Protein AF-A0A4Q2XEC8-F1 (afdb_monomer_lite)

pLDDT: mean 80.13, std 21.28, range [28.56, 98.25]

Sequence (194 aa):
MKAPRHLITFVALLLAGQPCRAEDGETEIVESPGKTISIRQEYEGNFKETLLFADKELKPVVLAKGECPWPSVYNFAPDEKAVLRIQKTGSGENVTMLYLIGKNGSVEEVAGFDDGLWKLADAASPLKRKDLYHTGVSLASWSADSSTLHILLCGSDSKVSGAGIEYRIIYDLKAKTFRHEPAPVNPAKSSSNQ

Structure (mmCIF, N/CA/C/O backbone):
data_AF-A0A4Q2XEC8-F1
#
_entry.id   AF-A0A4Q2XEC8-F1
#
loop_
_atom_site.group_PDB
_atom_site.id
_atom_site.type_symbol
_atom_site.label_atom_id
_atom_site.label_alt_id
_atom_site.label_comp_id
_atom_site.label_asym_id
_atom_site.label_entity_id
_atom_site.label_seq_id
_atom_site.pdbx_PDB_ins_code
_atom_site.Cartn_x
_atom_site.Cartn_y
_atom_site.Cartn_z
_atom_site.occupancy
_atom_site.B_iso_or_equiv
_atom_site.auth_seq_id
_atom_site.auth_comp_id
_atom_site.auth_asym_id
_atom_site.auth_atom_id
_atom_site.pdbx_PDB_model_num
ATOM 1 N N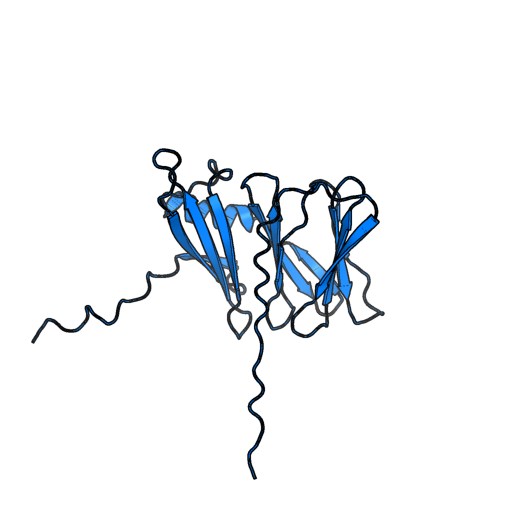 . MET A 1 1 ? -41.441 17.611 -14.914 1.00 38.34 1 MET A N 1
ATOM 2 C CA . MET A 1 1 ? -40.754 17.014 -13.749 1.00 38.34 1 MET A CA 1
ATOM 3 C C . MET A 1 1 ? -39.392 16.517 -14.211 1.00 38.34 1 MET A C 1
ATOM 5 O O . MET A 1 1 ? -39.338 15.598 -15.014 1.00 38.34 1 MET A O 1
ATOM 9 N N . LYS A 1 2 ? -38.312 17.206 -13.826 1.00 32.81 2 LYS A N 1
ATOM 10 C CA . LYS A 1 2 ? -36.919 16.877 -14.178 1.00 32.81 2 LYS A CA 1
ATOM 11 C C . LYS A 1 2 ? -36.204 16.470 -12.889 1.00 32.81 2 LYS A C 1
ATOM 13 O O . LYS A 1 2 ? -36.192 17.255 -11.948 1.00 32.81 2 LYS A O 1
ATOM 18 N N . ALA A 1 3 ? -35.652 15.261 -12.852 1.00 33.91 3 ALA A N 1
ATOM 19 C CA . ALA A 1 3 ? -34.790 14.800 -11.768 1.00 33.91 3 ALA A CA 1
ATOM 20 C C . ALA A 1 3 ? -33.410 15.485 -11.859 1.00 33.91 3 ALA A C 1
ATOM 22 O O . ALA A 1 3 ? -32.926 15.701 -12.978 1.00 33.91 3 ALA A O 1
ATOM 23 N N . PRO A 1 4 ? -32.762 15.836 -10.735 1.00 36.25 4 PRO A N 1
ATOM 24 C CA . PRO A 1 4 ? -31.433 16.420 -10.766 1.00 36.25 4 PRO A CA 1
ATOM 25 C C . PRO A 1 4 ? -30.389 15.322 -11.006 1.00 36.25 4 PRO A C 1
ATOM 27 O O . PRO A 1 4 ? -30.376 14.283 -10.351 1.00 36.25 4 PRO A O 1
ATOM 30 N N . ARG A 1 5 ? -29.501 15.564 -11.972 1.00 36.06 5 ARG A N 1
ATOM 31 C CA . ARG A 1 5 ? -28.273 14.789 -12.157 1.00 36.06 5 ARG A CA 1
ATOM 32 C C . ARG A 1 5 ? -27.297 15.215 -11.064 1.00 36.06 5 ARG A C 1
ATOM 34 O O . ARG A 1 5 ? -26.845 16.357 -11.072 1.00 36.06 5 ARG A O 1
ATOM 41 N N . HIS A 1 6 ? -26.991 14.319 -10.132 1.00 32.75 6 HIS A N 1
ATOM 42 C CA . HIS A 1 6 ? -25.888 14.516 -9.200 1.00 32.75 6 HIS A CA 1
ATOM 43 C C . HIS A 1 6 ? -24.574 14.457 -9.982 1.00 32.75 6 HIS A C 1
ATOM 45 O O . HIS A 1 6 ? -24.163 13.408 -10.472 1.00 32.75 6 HIS A O 1
ATOM 51 N N . LEU A 1 7 ? -23.957 15.624 -10.140 1.00 29.12 7 LEU A N 1
ATOM 52 C CA . LEU A 1 7 ? -22.588 15.780 -10.597 1.00 29.12 7 LEU A CA 1
ATOM 53 C C . LEU A 1 7 ? -21.686 15.324 -9.442 1.00 29.12 7 LEU A C 1
ATOM 55 O O . LEU A 1 7 ? -21.571 16.017 -8.434 1.00 29.12 7 LEU A O 1
ATOM 59 N N . ILE A 1 8 ? -21.111 14.127 -9.550 1.00 35.59 8 ILE A N 1
ATOM 60 C CA . ILE A 1 8 ? -20.052 13.676 -8.644 1.00 35.59 8 ILE A CA 1
ATOM 61 C C . ILE A 1 8 ? -18.788 14.422 -9.067 1.00 35.59 8 ILE A C 1
ATOM 63 O O . ILE A 1 8 ? -18.143 14.076 -10.056 1.00 35.59 8 ILE A O 1
ATOM 67 N N . THR A 1 9 ? -18.477 15.497 -8.351 1.00 28.86 9 THR A N 1
ATOM 68 C CA . THR A 1 9 ? -17.218 16.225 -8.494 1.00 28.86 9 THR A CA 1
ATOM 69 C C . THR A 1 9 ? -16.095 15.356 -7.933 1.00 28.86 9 THR A C 1
ATOM 71 O O . THR A 1 9 ? -15.948 15.232 -6.720 1.00 28.86 9 THR A O 1
ATOM 74 N N . PHE A 1 10 ? -15.298 14.748 -8.812 1.00 29.30 10 PHE A N 1
ATOM 75 C CA . PHE A 1 10 ? -13.984 14.225 -8.449 1.00 29.30 10 PHE A CA 1
ATOM 76 C C . PHE A 1 10 ? -13.072 15.414 -8.139 1.00 29.30 10 PHE A C 1
ATOM 78 O O . PHE A 1 10 ? -12.661 16.144 -9.040 1.00 29.30 10 PHE A O 1
ATOM 85 N N . VAL A 1 11 ? -12.764 15.626 -6.862 1.00 28.56 11 VAL A N 1
ATOM 86 C CA . VAL A 1 11 ? -11.687 16.533 -6.462 1.00 28.56 11 VAL A CA 1
ATOM 87 C C . VAL A 1 11 ? -10.383 15.747 -6.563 1.00 28.56 11 VAL A C 1
ATOM 89 O O . VAL A 1 11 ? -9.964 15.089 -5.619 1.00 28.56 11 VAL A O 1
ATOM 92 N N . ALA A 1 12 ? -9.752 15.785 -7.735 1.00 32.62 12 ALA A N 1
ATOM 93 C CA . ALA A 1 12 ? -8.333 15.478 -7.853 1.00 32.62 12 ALA A CA 1
ATOM 94 C C . ALA A 1 12 ? -7.568 16.761 -7.510 1.00 32.62 12 ALA A C 1
ATOM 96 O O . ALA A 1 12 ? -7.341 17.611 -8.372 1.00 32.62 12 ALA A O 1
ATOM 97 N N . LEU A 1 13 ? -7.225 16.941 -6.234 1.00 30.11 13 LEU A N 1
ATOM 98 C CA . LEU A 1 13 ? -6.335 18.020 -5.825 1.00 30.11 13 LEU A CA 1
ATOM 99 C C . LEU A 1 13 ? -4.894 17.592 -6.151 1.00 30.11 13 LEU A C 1
ATOM 101 O O . LEU A 1 13 ? -4.199 17.001 -5.331 1.00 30.11 13 LEU A O 1
ATOM 105 N N . LEU A 1 14 ? -4.453 17.861 -7.384 1.00 34.47 14 LEU A N 1
ATOM 106 C CA . LEU A 1 14 ? -3.027 17.929 -7.701 1.00 34.47 14 LEU A CA 1
ATOM 107 C C . LEU A 1 14 ? -2.458 19.164 -6.991 1.00 34.47 14 LEU A C 1
ATOM 109 O O . LEU A 1 14 ? -2.473 20.267 -7.536 1.00 34.47 14 LEU A O 1
ATOM 113 N N . LEU A 1 15 ? -1.957 18.994 -5.770 1.00 37.75 15 LEU A N 1
ATOM 114 C CA . LEU A 1 15 ? -1.072 19.986 -5.173 1.00 37.75 15 LEU A CA 1
ATOM 115 C C . LEU A 1 15 ? 0.347 19.738 -5.685 1.00 37.75 15 LEU A C 1
ATOM 117 O O . LEU A 1 15 ? 1.111 18.950 -5.133 1.00 37.75 15 LEU A O 1
ATOM 121 N N . ALA A 1 16 ? 0.701 20.455 -6.750 1.00 42.44 16 ALA A N 1
ATOM 122 C CA . ALA A 1 16 ? 2.079 20.860 -6.987 1.00 42.44 16 ALA A CA 1
ATOM 123 C C . ALA A 1 16 ? 2.458 21.883 -5.898 1.00 42.44 16 ALA A C 1
ATOM 125 O O . ALA A 1 16 ? 2.372 23.090 -6.104 1.00 42.44 16 ALA A O 1
ATOM 126 N N . GLY A 1 17 ? 2.786 21.391 -4.703 1.00 33.72 17 GLY A N 1
ATOM 127 C CA . GLY A 1 17 ? 3.289 22.190 -3.591 1.00 33.72 17 GLY A CA 1
ATOM 128 C C . GLY A 1 17 ? 4.785 21.956 -3.432 1.00 33.72 17 GLY A C 1
ATOM 129 O O . GLY A 1 17 ? 5.225 20.813 -3.338 1.00 33.72 17 GLY A O 1
ATOM 130 N N . GLN A 1 18 ? 5.572 23.030 -3.420 1.00 40.84 18 GLN A N 1
ATOM 131 C CA . GLN A 1 18 ? 6.960 23.010 -2.947 1.00 40.84 18 GLN A CA 1
ATOM 132 C C . GLN A 1 18 ? 7.039 22.319 -1.571 1.00 40.84 18 GLN A C 1
ATOM 134 O O . GLN A 1 18 ? 6.043 22.342 -0.846 1.00 40.84 18 GLN A O 1
ATOM 139 N N . PRO A 1 19 ? 8.183 21.726 -1.178 1.00 39.06 19 PRO A N 1
ATOM 140 C CA . PRO A 1 19 ? 8.309 21.100 0.130 1.00 39.06 19 PRO A CA 1
ATOM 141 C C . PRO A 1 19 ? 8.279 22.177 1.223 1.00 39.06 19 PRO A C 1
ATOM 143 O O . PRO A 1 19 ? 9.316 22.674 1.657 1.00 39.06 19 PRO A O 1
ATOM 146 N N . CYS A 1 20 ? 7.082 22.564 1.661 1.00 42.88 20 CYS A N 1
ATOM 147 C CA . CYS A 1 20 ? 6.912 23.141 2.981 1.00 42.88 20 CYS A CA 1
ATOM 148 C C . CYS A 1 20 ? 7.268 22.034 3.966 1.00 42.88 20 CYS A C 1
ATOM 150 O O . CYS A 1 20 ? 6.690 20.949 3.942 1.00 42.88 20 CYS A O 1
ATOM 152 N N . ARG A 1 21 ? 8.295 22.286 4.773 1.00 56.59 21 ARG A N 1
ATOM 153 C CA . ARG A 1 21 ? 8.654 21.422 5.889 1.00 56.59 21 ARG A CA 1
ATOM 154 C C . ARG A 1 21 ? 7.441 21.365 6.818 1.00 56.59 21 ARG A C 1
ATOM 156 O O . ARG A 1 21 ? 6.985 22.427 7.234 1.00 56.59 21 ARG A O 1
ATOM 163 N N . ALA A 1 22 ? 6.931 20.165 7.085 1.00 66.44 22 ALA A N 1
ATOM 164 C CA . ALA A 1 22 ? 5.840 19.975 8.034 1.00 66.44 22 ALA A CA 1
ATOM 165 C C . ALA A 1 22 ? 6.231 20.544 9.408 1.00 66.44 22 ALA A C 1
ATOM 167 O O . ALA A 1 22 ? 7.410 20.514 9.791 1.00 66.44 22 ALA A O 1
ATOM 168 N N . GLU A 1 23 ? 5.253 21.099 10.119 1.00 73.56 23 GLU A N 1
ATOM 169 C CA . GLU A 1 23 ? 5.434 21.642 11.469 1.00 73.56 23 GLU A CA 1
ATOM 170 C C . GLU A 1 23 ? 4.968 20.629 12.517 1.00 73.56 23 GLU A C 1
ATOM 172 O O . GLU A 1 23 ? 4.023 19.873 12.290 1.00 73.56 23 GLU A O 1
ATOM 177 N N . ASP A 1 24 ? 5.638 20.588 13.672 1.00 75.94 24 ASP A N 1
ATOM 178 C CA . ASP A 1 24 ? 5.268 19.663 14.749 1.00 75.94 24 ASP A CA 1
ATOM 179 C C . ASP A 1 24 ? 3.809 19.884 15.178 1.00 75.94 24 ASP A C 1
ATOM 181 O O . ASP A 1 24 ? 3.379 21.010 15.439 1.00 75.94 24 ASP A O 1
ATOM 185 N N . GLY A 1 25 ? 3.049 18.789 15.251 1.00 76.69 25 GLY A N 1
ATOM 186 C CA . GLY A 1 25 ? 1.608 18.804 15.510 1.00 76.69 25 GLY A CA 1
ATOM 187 C C . GLY A 1 25 ? 0.733 18.865 14.253 1.00 76.69 25 GLY A C 1
ATOM 188 O O . GLY A 1 25 ? -0.490 18.744 14.369 1.00 76.69 25 GLY A O 1
ATOM 189 N N . GLU A 1 26 ? 1.316 18.995 13.055 1.00 82.19 26 GLU A N 1
ATOM 190 C CA . GLU A 1 26 ? 0.577 18.829 11.804 1.00 82.19 26 GLU A CA 1
ATOM 191 C C . GLU A 1 26 ? -0.040 17.428 11.745 1.00 82.19 26 GLU A C 1
ATOM 193 O O . GLU A 1 26 ? 0.627 16.412 11.963 1.00 82.19 26 GLU A O 1
ATOM 198 N N . THR A 1 27 ? -1.348 17.387 11.490 1.00 86.62 27 THR A N 1
ATOM 199 C CA . THR A 1 27 ? -2.122 16.150 11.441 1.00 86.62 27 THR A CA 1
ATOM 200 C C . THR A 1 27 ? -2.971 16.106 10.181 1.00 86.62 27 THR A C 1
ATOM 202 O O . THR A 1 27 ? -3.772 17.006 9.931 1.00 86.62 27 THR A O 1
ATOM 205 N N . GLU A 1 28 ? -2.857 15.015 9.432 1.00 90.69 28 GLU A N 1
ATOM 206 C CA . GLU A 1 28 ? -3.700 14.707 8.280 1.00 90.69 28 GLU A CA 1
ATOM 207 C C . GLU A 1 28 ? -4.488 13.418 8.539 1.00 90.69 28 GLU A C 1
ATOM 209 O O . GLU A 1 28 ? -3.959 12.454 9.099 1.00 90.69 28 GLU A O 1
ATOM 214 N N . ILE A 1 29 ? -5.758 13.391 8.126 1.00 93.69 29 ILE A N 1
ATOM 215 C CA . ILE A 1 29 ? -6.593 12.186 8.155 1.00 93.69 29 ILE A CA 1
ATOM 216 C C . ILE A 1 29 ? -6.921 11.769 6.724 1.00 93.69 29 ILE A C 1
ATOM 218 O O . ILE A 1 29 ? -7.539 12.526 5.976 1.00 93.69 29 ILE A O 1
ATOM 222 N N . VAL A 1 30 ? -6.560 10.536 6.373 1.00 95.19 30 VAL A N 1
ATOM 223 C CA . VAL A 1 30 ? -6.923 9.903 5.105 1.00 95.19 30 VAL A CA 1
ATOM 224 C C . VAL A 1 30 ? -8.036 8.890 5.361 1.00 95.19 30 VAL A C 1
ATOM 226 O O . VAL A 1 30 ? -7.824 7.855 5.994 1.00 95.19 30 VAL A O 1
ATOM 229 N N . GLU A 1 31 ? -9.235 9.199 4.880 1.00 96.56 31 GLU A N 1
ATOM 230 C CA . GLU A 1 31 ? -10.430 8.366 5.049 1.00 96.56 31 GLU A CA 1
ATOM 231 C C . GLU A 1 31 ? -10.515 7.265 3.984 1.00 96.56 31 GLU A C 1
ATOM 233 O O . GLU A 1 31 ? -10.201 7.481 2.810 1.00 96.56 31 GLU A O 1
ATOM 238 N N . SER A 1 32 ? -10.989 6.088 4.390 1.00 96.19 32 SER A N 1
ATOM 239 C CA . SER A 1 32 ? -11.313 4.996 3.468 1.00 96.19 32 SER A CA 1
ATOM 240 C C . SER A 1 32 ? -12.677 5.200 2.776 1.00 96.19 32 SER A C 1
ATOM 242 O O . SER A 1 32 ? -13.506 5.979 3.259 1.00 96.19 32 SER A O 1
ATOM 244 N N . PRO A 1 33 ? -12.947 4.542 1.628 1.00 93.38 33 PRO A N 1
ATOM 245 C CA . PRO A 1 33 ? -14.166 4.771 0.840 1.00 93.38 33 PRO A CA 1
ATOM 246 C C . PRO A 1 33 ? -15.487 4.506 1.585 1.00 93.38 33 PRO A C 1
ATOM 248 O O . PRO A 1 33 ? -16.442 5.275 1.465 1.00 93.38 33 PRO A O 1
ATOM 251 N N . GLY A 1 34 ? -15.545 3.413 2.336 1.00 94.88 34 GLY A N 1
ATOM 252 C CA . GLY A 1 34 ? -16.636 2.994 3.213 1.00 94.88 34 GLY A CA 1
ATOM 253 C C . GLY A 1 34 ? -16.547 3.566 4.631 1.00 94.88 34 GLY A C 1
ATOM 254 O O . GLY A 1 34 ? -17.510 3.428 5.387 1.00 94.88 34 GLY A O 1
ATOM 255 N N . LYS A 1 35 ? -15.456 4.269 4.970 1.00 95.06 35 LYS A N 1
ATOM 256 C CA . LYS A 1 35 ? -15.244 4.972 6.247 1.00 95.06 35 LYS A CA 1
ATOM 257 C C . LYS A 1 35 ? -15.257 4.043 7.462 1.00 95.06 35 LYS A C 1
ATOM 259 O O . LYS A 1 35 ? -15.605 4.473 8.563 1.00 95.06 35 LYS A O 1
ATOM 264 N N . THR A 1 36 ? -14.908 2.767 7.286 1.00 96.25 36 THR A N 1
ATOM 265 C CA . THR A 1 36 ? -14.744 1.853 8.432 1.00 96.25 36 THR A CA 1
ATOM 266 C C . THR A 1 36 ? -13.356 1.962 9.058 1.00 96.25 36 THR A C 1
ATOM 268 O O . THR A 1 36 ? -13.181 1.611 10.227 1.00 96.25 36 THR A O 1
ATOM 271 N N . ILE A 1 37 ? -12.393 2.504 8.309 1.00 97.00 37 ILE A N 1
ATOM 272 C CA . ILE A 1 37 ? -11.024 2.771 8.751 1.00 97.00 37 ILE A CA 1
ATOM 273 C C . ILE A 1 37 ? -10.541 4.150 8.284 1.00 97.00 37 ILE A C 1
ATOM 275 O O . ILE A 1 37 ? -11.014 4.690 7.285 1.00 97.00 37 ILE A O 1
ATOM 279 N N . SER A 1 38 ? -9.553 4.717 8.959 1.00 97.44 38 SER A N 1
ATOM 280 C CA . SER A 1 38 ? -8.842 5.905 8.479 1.00 97.44 38 SER A CA 1
ATOM 281 C C . SER A 1 38 ? -7.381 5.862 8.899 1.00 97.44 38 SER A C 1
ATOM 283 O O . SER A 1 38 ? -7.017 5.146 9.830 1.00 97.44 38 SER A O 1
ATOM 285 N N . ILE A 1 39 ? -6.516 6.590 8.195 1.00 96.69 39 ILE A N 1
ATOM 286 C CA . ILE A 1 39 ? -5.121 6.763 8.599 1.00 96.69 39 ILE A CA 1
ATOM 287 C C . ILE A 1 39 ? -4.935 8.172 9.127 1.00 96.69 39 ILE A C 1
ATOM 289 O O . ILE A 1 39 ? -5.165 9.140 8.408 1.00 96.69 39 ILE A O 1
ATOM 293 N N . ARG A 1 40 ? -4.462 8.277 10.366 1.00 95.19 40 ARG A N 1
ATOM 294 C CA . ARG A 1 40 ? -3.942 9.521 10.920 1.00 95.19 40 ARG A CA 1
ATOM 295 C C . ARG A 1 40 ? -2.440 9.594 10.705 1.00 95.19 40 ARG A C 1
ATOM 297 O O . ARG A 1 40 ? -1.722 8.718 11.187 1.00 95.19 40 ARG A O 1
ATOM 304 N N . GLN A 1 41 ? -1.990 10.645 10.033 1.00 93.12 41 GLN A N 1
ATOM 305 C CA . GLN A 1 41 ? -0.585 10.999 9.864 1.00 93.12 41 GLN A CA 1
ATOM 306 C C . GLN A 1 41 ? -0.287 12.188 10.774 1.00 93.12 41 GLN A C 1
ATOM 308 O O . GLN A 1 41 ? -0.903 13.234 10.615 1.00 93.12 41 GLN A O 1
ATOM 313 N N . GLU A 1 42 ? 0.604 12.013 11.743 1.00 91.38 42 GLU A N 1
ATOM 314 C CA . GLU A 1 42 ? 0.965 13.026 12.744 1.00 91.38 42 GLU A CA 1
ATOM 315 C C . GLU A 1 42 ? 2.466 13.301 12.637 1.00 91.38 42 GLU A C 1
ATOM 317 O O . GLU A 1 42 ? 3.259 12.355 12.659 1.00 91.38 42 GLU A O 1
ATOM 322 N N . TYR A 1 43 ? 2.855 14.565 12.470 1.00 88.31 43 TYR A N 1
ATOM 323 C CA . TYR A 1 43 ? 4.260 14.955 12.372 1.00 88.31 43 TYR A CA 1
ATOM 324 C C . TYR A 1 43 ? 4.820 15.361 13.744 1.00 88.31 43 TYR A C 1
ATOM 326 O O . TYR A 1 43 ? 4.355 16.316 14.366 1.00 88.31 43 TYR A O 1
ATOM 334 N N . GLU A 1 44 ? 5.837 14.624 14.200 1.00 85.25 44 GLU A N 1
ATOM 335 C CA . GLU A 1 44 ? 6.595 14.865 15.439 1.00 85.25 44 GLU A CA 1
ATOM 336 C C . GLU A 1 44 ? 8.098 14.712 15.136 1.00 85.25 44 GLU A C 1
ATOM 338 O O . GLU A 1 44 ? 8.737 13.719 15.493 1.00 85.25 44 GLU A O 1
ATOM 343 N N . GLY A 1 45 ? 8.659 15.624 14.339 1.00 83.06 45 GLY A N 1
ATOM 344 C CA . GLY A 1 45 ? 9.991 15.486 13.733 1.00 83.06 45 GLY A CA 1
ATOM 345 C C . GLY A 1 45 ? 10.088 14.447 12.601 1.00 83.06 45 GLY A C 1
ATOM 346 O O . GLY A 1 45 ? 10.915 14.603 11.707 1.00 83.06 45 GLY A O 1
ATOM 347 N N . ASN A 1 46 ? 9.223 13.431 12.604 1.00 86.19 46 ASN A N 1
ATOM 348 C CA . ASN A 1 46 ? 8.937 12.514 11.501 1.00 86.19 46 ASN A CA 1
ATOM 349 C C . ASN A 1 46 ? 7.443 12.162 11.507 1.00 86.19 46 ASN A C 1
ATOM 351 O O . ASN A 1 46 ? 6.776 12.296 12.534 1.00 86.19 46 ASN A O 1
ATOM 355 N N . PHE A 1 47 ? 6.922 11.662 10.385 1.00 87.38 47 PHE A N 1
ATOM 356 C CA . PHE A 1 47 ? 5.539 11.201 10.333 1.00 87.38 47 PHE A CA 1
ATOM 357 C C . PHE A 1 47 ? 5.364 9.870 11.067 1.00 87.38 47 PHE A C 1
ATOM 359 O O . PHE A 1 47 ? 6.079 8.886 10.850 1.00 87.38 47 PHE A O 1
ATOM 366 N N . LYS A 1 48 ? 4.363 9.846 11.938 1.00 91.19 48 LYS A N 1
ATOM 367 C CA . LYS A 1 48 ? 3.826 8.659 12.589 1.00 91.19 48 LYS A CA 1
ATOM 368 C C . LYS A 1 48 ? 2.452 8.381 12.010 1.00 91.19 48 LYS A C 1
ATOM 370 O O . LYS A 1 48 ? 1.551 9.215 12.091 1.00 91.19 48 LYS A O 1
ATOM 375 N N . GLU A 1 49 ? 2.275 7.184 11.466 1.00 91.81 49 GLU A N 1
ATOM 376 C CA . GLU A 1 49 ? 1.030 6.813 10.799 1.00 91.81 49 GLU A CA 1
ATOM 377 C C . GLU A 1 49 ? 0.286 5.762 11.606 1.00 91.81 49 GLU A C 1
ATOM 379 O O . GLU A 1 49 ? 0.803 4.687 11.924 1.00 91.81 49 GLU A O 1
ATOM 384 N N . THR A 1 50 ? -0.950 6.092 11.960 1.00 95.38 50 THR A N 1
ATOM 385 C CA . THR A 1 50 ? -1.811 5.251 12.784 1.00 95.38 50 THR A CA 1
ATOM 386 C C . THR A 1 50 ? -3.087 4.932 12.025 1.00 95.38 50 THR A C 1
ATOM 388 O O . THR A 1 50 ? -3.837 5.835 11.666 1.00 95.38 50 THR A O 1
ATOM 391 N N . LEU A 1 51 ? -3.354 3.646 11.825 1.00 97.19 51 LEU A N 1
ATOM 392 C CA . LEU A 1 51 ? -4.634 3.142 11.359 1.00 97.19 51 LEU A CA 1
ATOM 393 C C . LEU A 1 51 ? -5.645 3.174 12.506 1.00 97.19 51 LEU A C 1
ATOM 395 O O . LEU A 1 51 ? -5.405 2.636 13.589 1.00 97.19 51 LEU A O 1
ATOM 399 N N . LEU A 1 52 ? -6.771 3.826 12.255 1.00 97.56 52 LEU A N 1
ATOM 400 C CA . LEU A 1 52 ? -7.905 3.976 13.151 1.00 97.56 52 LEU A CA 1
ATOM 401 C C . LEU A 1 52 ? -9.071 3.143 12.621 1.00 97.56 52 LEU A C 1
ATOM 403 O O . LEU A 1 52 ? -9.287 3.073 11.412 1.00 97.56 52 LEU A O 1
ATOM 407 N N . PHE A 1 53 ? -9.838 2.551 13.531 1.00 97.69 53 PHE A N 1
ATOM 408 C CA . PHE A 1 53 ? -11.082 1.856 13.216 1.00 97.69 53 PHE A CA 1
ATOM 409 C C . PHE A 1 53 ? -12.269 2.719 13.645 1.00 97.69 53 PHE A C 1
ATOM 411 O O . PHE A 1 53 ? -12.235 3.356 14.700 1.00 97.69 53 PHE A O 1
ATOM 418 N N . ALA A 1 54 ? -13.335 2.725 12.845 1.00 96.38 54 ALA A N 1
ATOM 419 C CA . ALA A 1 54 ? -14.603 3.345 13.225 1.00 96.38 54 ALA A CA 1
ATOM 420 C C . ALA A 1 54 ? -15.272 2.593 14.390 1.00 96.38 54 ALA A C 1
ATOM 422 O O . ALA A 1 54 ? -15.952 3.200 15.222 1.00 96.38 54 ALA A O 1
ATOM 423 N N . ASP A 1 55 ? -15.057 1.276 14.458 1.00 95.62 55 ASP A N 1
ATOM 424 C CA . ASP A 1 55 ? -15.410 0.461 15.615 1.00 95.62 55 ASP A CA 1
ATOM 425 C C . ASP A 1 55 ? -14.475 0.785 16.788 1.00 95.62 55 ASP A C 1
ATOM 427 O O . ASP A 1 55 ? -13.273 0.524 16.741 1.00 95.62 55 ASP A O 1
ATOM 431 N N . LYS A 1 56 ? -15.049 1.349 17.853 1.00 92.94 56 LYS A N 1
ATOM 432 C CA . LYS A 1 56 ? -14.319 1.795 19.046 1.00 92.94 56 LYS A CA 1
ATOM 433 C C . LYS A 1 56 ? -13.821 0.645 19.920 1.00 92.94 56 LYS A C 1
ATOM 435 O O . LYS A 1 56 ? -12.975 0.884 20.779 1.00 92.94 56 LYS A O 1
ATOM 440 N N . GLU A 1 57 ? -14.325 -0.570 19.712 1.00 95.94 57 GLU A N 1
ATOM 441 C CA . GLU A 1 57 ? -13.831 -1.765 20.401 1.00 95.94 57 GLU A CA 1
ATOM 442 C C . GLU A 1 57 ? -12.476 -2.222 19.836 1.00 95.94 57 GLU A C 1
ATOM 444 O O . GLU A 1 57 ? -11.696 -2.893 20.518 1.00 95.94 57 GLU A O 1
ATOM 449 N N . LEU A 1 58 ? -12.159 -1.831 18.595 1.00 96.38 58 LEU A N 1
ATOM 450 C CA . LEU A 1 58 ? -10.883 -2.127 17.956 1.00 96.38 58 LEU A CA 1
ATOM 451 C C . LEU A 1 58 ? -9.831 -1.075 18.315 1.00 96.38 58 LEU A C 1
ATOM 453 O O . LEU A 1 58 ? -10.077 0.131 18.344 1.00 96.38 58 LEU A O 1
ATOM 457 N N . LYS A 1 59 ? -8.611 -1.543 18.584 1.00 95.81 59 LYS A N 1
ATOM 458 C CA . LYS A 1 59 ? -7.498 -0.669 18.965 1.00 95.81 59 LYS A CA 1
ATOM 459 C C . LYS A 1 59 ? -6.832 -0.063 17.728 1.00 95.81 59 LYS A C 1
ATOM 461 O O . LYS A 1 59 ? -6.597 -0.796 16.770 1.00 95.81 59 LYS A O 1
ATOM 466 N N . PRO A 1 60 ? -6.437 1.221 17.770 1.00 96.38 60 PRO A N 1
ATOM 467 C CA . PRO A 1 60 ? -5.572 1.810 16.755 1.00 96.38 60 PRO A CA 1
ATOM 468 C C . PRO A 1 60 ? -4.278 1.015 16.553 1.00 96.38 60 PRO A C 1
ATOM 470 O O . PRO A 1 60 ? -3.684 0.537 17.524 1.00 96.38 60 PRO A O 1
ATOM 473 N N . VAL A 1 61 ? -3.809 0.929 15.308 1.00 96.25 61 VAL A N 1
ATOM 474 C CA . VAL A 1 61 ? -2.569 0.227 14.947 1.00 96.25 61 VAL A CA 1
ATOM 475 C C . VAL A 1 61 ? -1.584 1.197 14.313 1.00 96.25 61 VAL A C 1
ATOM 477 O O . VAL A 1 61 ? -1.904 1.884 13.352 1.00 96.25 61 VAL A O 1
ATOM 480 N N . VAL A 1 62 ? -0.361 1.250 14.836 1.00 93.81 62 VAL A N 1
ATOM 481 C CA . VAL A 1 62 ? 0.716 2.060 14.252 1.00 93.81 62 VAL A CA 1
ATOM 482 C C . VAL A 1 62 ? 1.335 1.288 13.086 1.00 93.81 62 VAL A C 1
ATOM 484 O O . VAL A 1 62 ? 1.877 0.207 13.306 1.00 93.81 62 VAL A O 1
ATOM 487 N N . LEU A 1 63 ? 1.250 1.835 11.870 1.00 90.19 63 LEU A N 1
ATOM 488 C CA . LEU A 1 63 ? 1.773 1.206 10.647 1.00 90.19 63 LEU A CA 1
ATOM 489 C C . LEU A 1 63 ? 3.275 1.455 10.468 1.00 90.19 63 LEU A C 1
ATOM 491 O O . LEU A 1 63 ? 3.996 0.584 9.992 1.00 90.19 63 LEU A O 1
ATOM 495 N N . ALA A 1 64 ? 3.752 2.627 10.883 1.00 75.06 64 ALA A N 1
ATOM 496 C CA . ALA A 1 64 ? 5.171 2.921 11.033 1.00 75.06 64 ALA A CA 1
ATOM 497 C C . ALA A 1 64 ? 5.419 3.987 12.089 1.00 75.06 64 ALA A C 1
ATOM 499 O O . ALA A 1 64 ? 4.556 4.803 12.423 1.00 75.06 64 ALA A O 1
ATOM 500 N N . LYS A 1 65 ? 6.643 3.960 12.615 1.00 64.62 65 LYS A N 1
ATOM 501 C CA . LYS A 1 65 ? 7.132 4.920 13.594 1.00 64.62 65 LYS A CA 1
ATOM 502 C C . LYS A 1 65 ? 8.268 5.732 12.995 1.00 64.62 65 LYS A C 1
ATOM 504 O O . LYS A 1 65 ? 9.405 5.295 13.053 1.00 64.62 65 LYS A O 1
ATOM 509 N N . GLY A 1 66 ? 7.957 6.927 12.501 1.00 58.59 66 GLY A N 1
ATOM 510 C CA . GLY A 1 66 ? 8.848 8.076 12.638 1.00 58.59 66 GLY A CA 1
ATOM 511 C C . GLY A 1 66 ? 10.246 7.946 12.031 1.00 58.59 66 GLY A C 1
ATOM 512 O O . GLY A 1 66 ? 11.189 8.465 12.619 1.00 58.59 66 GLY A O 1
ATOM 513 N N . GLU A 1 67 ? 10.391 7.287 10.882 1.00 69.75 67 GLU A N 1
ATOM 514 C CA . GLU A 1 67 ? 11.671 7.220 10.154 1.00 69.75 67 GLU A CA 1
ATOM 515 C C . GLU A 1 67 ? 11.710 8.148 8.934 1.00 69.75 67 GLU A C 1
ATOM 517 O O . GLU A 1 67 ? 12.776 8.363 8.359 1.00 69.75 67 GLU A O 1
ATOM 522 N N . CYS A 1 68 ? 10.565 8.719 8.541 1.00 75.88 68 CYS A N 1
ATOM 523 C CA . CYS A 1 68 ? 10.468 9.543 7.347 1.00 75.88 68 CYS A CA 1
ATOM 524 C C . CYS A 1 68 ? 9.822 10.910 7.621 1.00 75.88 68 CYS A C 1
ATOM 526 O O . CYS A 1 68 ? 8.743 10.963 8.219 1.00 75.88 68 CYS A O 1
ATOM 528 N N . PRO A 1 69 ? 10.423 12.016 7.141 1.00 79.88 69 PRO A N 1
ATOM 529 C CA . PRO A 1 69 ? 9.872 13.355 7.325 1.00 79.88 69 PRO A CA 1
ATOM 530 C C . PRO A 1 69 ? 8.768 13.705 6.315 1.00 79.88 69 PRO A C 1
ATOM 532 O O . PRO A 1 69 ? 8.307 14.841 6.299 1.00 79.88 69 PRO A O 1
ATOM 535 N N . TRP A 1 70 ? 8.340 12.762 5.469 1.00 84.25 70 TRP A N 1
ATOM 536 C CA . TRP A 1 70 ? 7.301 12.972 4.457 1.00 84.25 70 TRP A CA 1
ATOM 537 C C . TRP A 1 70 ? 6.065 12.114 4.744 1.00 84.25 70 TRP A C 1
ATOM 539 O O . TRP A 1 70 ? 6.227 10.960 5.156 1.00 84.25 70 TRP A O 1
ATOM 549 N N . PRO A 1 71 ? 4.847 12.624 4.485 1.00 85.81 71 PRO A N 1
ATOM 550 C CA . PRO A 1 71 ? 3.638 11.829 4.637 1.00 85.81 71 PRO A CA 1
ATOM 551 C C . PRO A 1 71 ? 3.582 10.742 3.560 1.00 85.81 71 PRO A C 1
ATOM 553 O O . PRO A 1 71 ? 4.090 10.911 2.442 1.00 85.81 71 PRO A O 1
ATOM 556 N N . SER A 1 72 ? 2.930 9.628 3.879 1.00 89.25 72 SER A N 1
ATOM 557 C CA . SER A 1 72 ? 2.654 8.579 2.902 1.00 89.25 72 SER A CA 1
ATOM 558 C C . SER A 1 72 ? 1.382 8.861 2.119 1.00 89.25 72 SER A C 1
ATOM 560 O O . SER A 1 72 ? 0.465 9.553 2.562 1.00 89.25 72 SER A O 1
ATOM 562 N N . VAL A 1 73 ? 1.303 8.240 0.948 1.00 91.00 73 VAL A N 1
ATOM 563 C CA . VAL A 1 73 ? 0.062 8.127 0.184 1.00 91.00 73 VAL A CA 1
ATOM 564 C C . VAL A 1 73 ? -0.564 6.765 0.466 1.00 91.00 73 VAL A C 1
ATOM 566 O O . VAL A 1 73 ? 0.133 5.749 0.470 1.00 91.00 73 VAL A O 1
ATOM 569 N N . TYR A 1 74 ? -1.881 6.739 0.667 1.00 94.19 74 TYR A N 1
ATOM 570 C CA . TYR A 1 74 ? -2.639 5.520 0.943 1.00 94.19 74 TYR A CA 1
ATOM 571 C C . TYR A 1 74 ? -3.640 5.219 -0.171 1.00 94.19 74 TYR A C 1
ATOM 573 O O . TYR A 1 74 ? -4.294 6.115 -0.702 1.00 94.19 74 TYR A O 1
ATOM 581 N N . ASN A 1 75 ? -3.773 3.940 -0.517 1.00 96.44 75 ASN A N 1
ATOM 582 C CA . ASN A 1 75 ? -4.743 3.451 -1.490 1.00 96.44 75 ASN A CA 1
ATOM 583 C C . ASN A 1 75 ? -5.490 2.243 -0.911 1.00 96.44 75 ASN A C 1
ATOM 585 O O . ASN A 1 75 ? -4.945 1.139 -0.816 1.00 96.44 75 ASN A O 1
ATOM 589 N N . PHE A 1 76 ? -6.732 2.467 -0.488 1.00 97.75 76 PHE A N 1
ATOM 590 C CA . PHE A 1 76 ? -7.570 1.451 0.145 1.00 97.75 76 PHE A CA 1
ATOM 591 C C . PHE A 1 76 ? -8.267 0.570 -0.889 1.00 97.75 76 PHE A C 1
ATOM 593 O O . PHE A 1 76 ? -8.806 1.074 -1.877 1.00 97.75 76 PHE A O 1
ATOM 600 N N . ALA A 1 77 ? -8.311 -0.734 -0.620 1.00 97.81 77 ALA A N 1
ATOM 601 C CA . ALA A 1 77 ? -9.185 -1.641 -1.347 1.00 97.81 77 ALA A CA 1
ATOM 602 C C . ALA A 1 77 ? -10.662 -1.258 -1.108 1.00 97.81 77 ALA A C 1
ATOM 604 O O . ALA A 1 77 ? -10.996 -0.840 0.003 1.00 97.81 77 ALA A O 1
ATOM 605 N N . PRO A 1 78 ? -11.563 -1.412 -2.099 1.00 97.81 78 PRO A N 1
ATOM 606 C CA . PRO A 1 78 ? -12.980 -1.065 -1.959 1.00 97.81 78 PRO A CA 1
ATOM 607 C C . PRO A 1 78 ? -13.700 -1.739 -0.786 1.00 97.81 78 PRO A C 1
ATOM 609 O O . PRO A 1 78 ? -14.623 -1.166 -0.218 1.00 97.81 78 PRO A O 1
ATOM 612 N N . ASP A 1 79 ? -13.285 -2.953 -0.427 1.00 97.44 79 ASP A N 1
ATOM 613 C CA . ASP A 1 79 ? -13.807 -3.711 0.716 1.00 97.44 79 ASP A CA 1
ATOM 614 C C . ASP A 1 79 ? -13.059 -3.451 2.036 1.00 97.44 79 ASP A C 1
ATOM 616 O O . ASP A 1 79 ? -13.361 -4.102 3.036 1.00 97.44 79 ASP A O 1
ATOM 620 N N . GLU A 1 80 ? -12.078 -2.542 2.021 1.00 97.44 80 GLU A N 1
ATOM 621 C CA . GLU A 1 80 ? -11.303 -2.057 3.170 1.00 97.44 80 GLU A CA 1
ATOM 622 C C . GLU A 1 80 ? -10.524 -3.145 3.922 1.00 97.44 80 GLU A C 1
ATOM 624 O O . GLU A 1 80 ? -10.068 -2.938 5.045 1.00 97.44 80 GLU A O 1
ATOM 629 N N . LYS A 1 81 ? -10.311 -4.306 3.287 1.00 97.31 81 LYS A N 1
ATOM 630 C CA . LYS A 1 81 ? -9.511 -5.406 3.855 1.00 97.31 81 LYS A CA 1
ATOM 631 C C . LYS A 1 81 ? -8.035 -5.344 3.490 1.00 97.31 81 LYS A C 1
ATOM 633 O O . LYS A 1 81 ? -7.254 -6.171 3.959 1.00 97.31 81 LYS A O 1
ATOM 638 N N . ALA A 1 82 ? -7.647 -4.395 2.650 1.00 97.88 82 ALA A N 1
ATOM 639 C CA . ALA A 1 82 ? -6.263 -4.157 2.295 1.00 97.88 82 ALA A CA 1
ATOM 640 C C . ALA A 1 82 ? -6.012 -2.666 2.065 1.00 97.88 82 ALA A C 1
ATOM 642 O O . ALA A 1 82 ? -6.889 -1.933 1.600 1.00 97.88 82 ALA A O 1
ATOM 643 N N . VAL A 1 83 ? -4.796 -2.224 2.370 1.00 97.69 83 VAL A N 1
ATOM 644 C CA . VAL A 1 83 ? -4.342 -0.861 2.097 1.00 97.69 83 VAL A CA 1
ATOM 645 C C . VAL A 1 83 ? -2.905 -0.889 1.600 1.00 97.69 83 VAL A C 1
ATOM 647 O O . VAL A 1 83 ? -2.022 -1.470 2.230 1.00 97.69 83 VAL A O 1
ATOM 650 N N . LEU A 1 84 ? -2.678 -0.262 0.448 1.00 97.25 84 LEU A N 1
ATOM 651 C CA . LEU A 1 84 ? -1.337 0.032 -0.032 1.00 97.25 84 LEU A CA 1
ATOM 652 C C . LEU A 1 84 ? -0.889 1.360 0.572 1.00 97.25 84 LEU A C 1
ATOM 654 O O . LEU A 1 84 ? -1.575 2.372 0.426 1.00 97.25 84 LEU A O 1
ATOM 658 N N . ARG A 1 85 ? 0.279 1.354 1.199 1.00 94.69 85 ARG A N 1
ATOM 659 C CA . ARG A 1 85 ? 1.024 2.536 1.608 1.00 94.69 85 ARG A CA 1
ATOM 660 C C . ARG A 1 85 ? 2.173 2.764 0.636 1.00 94.69 85 ARG A C 1
ATOM 662 O O . ARG A 1 85 ? 2.901 1.833 0.297 1.00 94.69 85 ARG A O 1
ATOM 669 N N . ILE A 1 86 ? 2.345 4.010 0.223 1.00 91.75 86 ILE A N 1
ATOM 670 C CA . ILE A 1 86 ? 3.461 4.470 -0.597 1.00 91.75 86 ILE A CA 1
ATOM 671 C C . ILE A 1 86 ? 4.189 5.541 0.215 1.00 91.75 86 ILE A C 1
ATOM 673 O O . ILE A 1 86 ? 3.710 6.673 0.323 1.00 91.75 86 ILE A O 1
ATOM 677 N N . GLN A 1 87 ? 5.319 5.170 0.812 1.00 88.94 87 GLN A N 1
ATOM 678 C CA . GLN A 1 87 ? 6.161 6.082 1.578 1.00 88.94 87 GLN A CA 1
ATOM 679 C C . GLN A 1 87 ? 7.116 6.808 0.636 1.00 88.94 87 GLN A C 1
ATOM 681 O O . GLN A 1 87 ? 7.994 6.186 0.038 1.00 88.94 87 GLN A O 1
ATOM 686 N N . LYS A 1 88 ? 6.987 8.132 0.556 1.00 80.56 88 LYS A N 1
ATOM 687 C CA . LYS A 1 88 ? 7.982 8.993 -0.094 1.00 80.56 88 LYS A CA 1
ATOM 688 C C . LYS A 1 88 ? 9.175 9.161 0.833 1.00 80.56 88 LYS A C 1
ATOM 690 O O . LYS A 1 88 ? 8.961 9.529 1.978 1.00 80.56 88 LYS A O 1
ATOM 695 N N . THR A 1 89 ? 10.406 8.960 0.379 1.00 72.50 89 THR A N 1
ATOM 696 C CA . THR A 1 89 ? 11.605 9.200 1.219 1.00 72.50 89 THR A CA 1
ATOM 697 C C . THR A 1 89 ? 12.283 10.546 0.931 1.00 72.50 89 THR A C 1
ATOM 699 O O . THR A 1 89 ? 13.180 10.964 1.662 1.00 72.50 89 THR A O 1
ATOM 702 N N . GLY A 1 90 ? 11.836 11.268 -0.102 1.00 69.44 90 GLY A N 1
ATOM 703 C CA . GLY A 1 90 ? 12.414 12.538 -0.538 1.00 69.44 90 GLY A CA 1
ATOM 704 C C . GLY A 1 90 ? 12.138 12.817 -2.012 1.00 69.44 90 GLY A C 1
ATOM 705 O O . GLY A 1 90 ? 11.009 12.677 -2.478 1.00 69.44 90 GLY A O 1
ATOM 706 N N . SER A 1 91 ? 13.173 13.207 -2.757 1.00 59.31 91 SER A N 1
ATOM 707 C CA . SER A 1 91 ? 13.097 13.696 -4.144 1.00 59.31 91 SER A CA 1
ATOM 708 C C . SER A 1 91 ? 12.779 12.643 -5.224 1.00 59.31 91 SER A C 1
ATOM 710 O O . SER A 1 91 ? 13.135 12.859 -6.378 1.00 59.31 91 SER A O 1
ATOM 712 N N . GLY A 1 92 ? 12.123 11.527 -4.894 1.00 61.09 92 GLY A N 1
ATOM 713 C CA . GLY A 1 92 ? 11.645 10.583 -5.912 1.00 61.09 92 GLY A CA 1
ATOM 714 C C . GLY A 1 92 ? 11.449 9.142 -5.454 1.00 61.09 92 GLY A C 1
ATOM 715 O O . GLY A 1 92 ? 10.623 8.443 -6.039 1.00 61.09 92 GLY A O 1
ATOM 716 N N . GLU A 1 93 ? 12.140 8.701 -4.400 1.00 65.69 93 GLU A N 1
ATOM 717 C CA . GLU A 1 93 ? 12.047 7.300 -3.982 1.00 65.69 93 GLU A CA 1
ATOM 718 C C . GLU A 1 93 ? 10.720 7.037 -3.269 1.00 65.69 93 GLU A C 1
ATOM 720 O O . GLU A 1 93 ? 10.285 7.795 -2.395 1.00 65.69 93 GLU A O 1
ATOM 725 N N . ASN A 1 94 ? 10.084 5.939 -3.667 1.00 79.56 94 ASN A N 1
ATOM 726 C CA . ASN A 1 94 ? 8.835 5.469 -3.100 1.00 79.56 94 ASN A CA 1
ATOM 727 C C . ASN A 1 94 ? 9.020 4.020 -2.653 1.00 79.56 94 ASN A C 1
ATOM 729 O O . ASN A 1 94 ? 9.297 3.155 -3.485 1.00 79.56 94 ASN A O 1
ATOM 733 N N . VAL A 1 95 ? 8.845 3.766 -1.359 1.00 87.75 9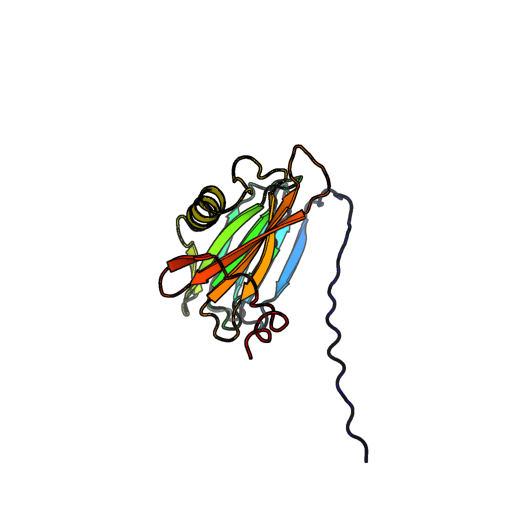5 VAL A N 1
ATOM 734 C CA . VAL A 1 95 ? 8.803 2.411 -0.797 1.00 87.75 95 VAL A CA 1
ATOM 735 C C . VAL A 1 95 ? 7.344 2.002 -0.655 1.00 87.75 95 VAL A C 1
ATOM 737 O O . VAL A 1 95 ? 6.519 2.785 -0.176 1.00 87.75 95 VAL A O 1
ATOM 740 N N . THR A 1 96 ? 7.012 0.794 -1.102 1.00 91.81 96 THR A N 1
ATOM 741 C CA . THR A 1 96 ? 5.637 0.291 -1.083 1.00 91.81 96 THR A CA 1
ATOM 742 C C . THR A 1 96 ? 5.425 -0.774 -0.020 1.00 91.81 96 THR A C 1
ATOM 744 O O . THR A 1 96 ? 6.132 -1.775 0.032 1.00 91.81 96 THR A O 1
ATOM 747 N N . MET A 1 97 ? 4.396 -0.603 0.803 1.00 94.69 97 MET A N 1
ATOM 748 C CA . MET A 1 97 ? 4.010 -1.586 1.813 1.00 94.69 97 MET A CA 1
ATOM 749 C C . MET A 1 97 ? 2.534 -1.908 1.651 1.00 94.69 97 MET A C 1
ATOM 751 O O . MET A 1 97 ? 1.696 -1.009 1.580 1.00 94.69 97 MET A O 1
ATOM 755 N N . LEU A 1 98 ? 2.204 -3.194 1.577 1.00 97.50 98 LEU A N 1
ATOM 756 C CA . LEU A 1 98 ? 0.823 -3.656 1.507 1.00 97.50 98 LEU A CA 1
ATOM 757 C C . LEU A 1 98 ? 0.428 -4.243 2.858 1.00 97.50 98 LEU A C 1
ATOM 759 O O . LEU A 1 98 ? 1.060 -5.188 3.320 1.00 97.50 98 LEU A O 1
ATOM 763 N N . TYR A 1 99 ? -0.642 -3.726 3.453 1.00 97.81 99 TYR A N 1
ATOM 764 C CA . TYR A 1 99 ? -1.195 -4.239 4.702 1.00 97.81 99 TYR A CA 1
ATOM 765 C C . TYR A 1 99 ? -2.535 -4.935 4.460 1.00 97.81 99 TYR A C 1
ATOM 767 O O . TYR A 1 99 ? -3.368 -4.442 3.698 1.00 97.81 99 TYR A O 1
ATOM 775 N N . LEU A 1 100 ? -2.747 -6.068 5.130 1.00 97.62 100 LEU A N 1
ATOM 776 C CA . LEU A 1 100 ? -4.005 -6.810 5.192 1.00 97.62 100 LEU A CA 1
ATOM 777 C C . LEU A 1 100 ? -4.690 -6.537 6.529 1.00 97.62 100 LEU A C 1
ATOM 779 O O . LEU A 1 100 ? -4.045 -6.582 7.574 1.00 97.62 100 LEU A O 1
ATOM 783 N N . ILE A 1 101 ? -5.995 -6.285 6.491 1.00 97.44 101 ILE A N 1
ATOM 784 C CA . ILE A 1 101 ? -6.795 -5.890 7.651 1.00 97.44 101 ILE A CA 1
ATOM 785 C C . ILE A 1 101 ? -7.800 -7.002 7.960 1.00 97.44 101 ILE A C 1
ATOM 787 O O . ILE A 1 101 ? -8.671 -7.346 7.156 1.00 97.44 101 ILE A O 1
ATOM 791 N N . GLY A 1 102 ? -7.659 -7.593 9.142 1.00 95.94 102 GLY A N 1
ATOM 792 C CA . GLY A 1 102 ? -8.547 -8.615 9.673 1.00 95.94 102 GLY A CA 1
ATOM 793 C C . GLY A 1 102 ? -9.801 -8.016 10.305 1.00 95.94 102 GLY A C 1
ATOM 794 O O . GLY A 1 102 ? -9.803 -6.904 10.825 1.00 95.94 102 GLY A O 1
ATOM 795 N N . LYS A 1 103 ? -10.886 -8.799 10.333 1.00 91.94 103 LYS A N 1
ATOM 796 C CA . LYS A 1 103 ? -12.168 -8.389 10.942 1.00 91.94 103 LYS A CA 1
ATOM 797 C C . LYS A 1 103 ? -12.077 -8.092 12.444 1.00 91.94 103 LYS A C 1
ATOM 799 O O . LYS A 1 103 ? -12.940 -7.418 12.983 1.00 91.94 103 LYS A O 1
ATOM 804 N N . ASN A 1 104 ? -11.071 -8.639 13.116 1.00 93.69 104 ASN A N 1
ATOM 805 C CA . ASN A 1 104 ? -10.785 -8.441 14.537 1.00 93.69 104 ASN A CA 1
ATOM 806 C C . ASN A 1 104 ? -9.823 -7.264 14.790 1.00 93.69 104 ASN A C 1
ATOM 808 O O . ASN A 1 104 ? -9.281 -7.154 15.887 1.00 93.69 104 ASN A O 1
ATOM 812 N N . GLY A 1 105 ? -9.547 -6.443 13.773 1.00 93.81 105 GLY A N 1
ATOM 813 C CA . GLY A 1 105 ? -8.597 -5.339 13.855 1.00 93.81 105 GLY A CA 1
ATOM 814 C C . GLY A 1 105 ? -7.126 -5.752 13.763 1.00 93.81 105 GLY A C 1
ATOM 815 O O . GLY A 1 105 ? -6.256 -4.914 13.991 1.00 93.81 105 GLY A O 1
ATOM 816 N N . SER A 1 106 ? -6.811 -7.013 13.431 1.00 95.94 106 SER A N 1
ATOM 817 C CA . SER A 1 106 ? -5.428 -7.392 13.123 1.00 95.94 106 SER A CA 1
ATOM 818 C C . SER A 1 106 ? -4.964 -6.693 11.848 1.00 95.94 106 SER A C 1
ATOM 820 O O . SER A 1 106 ? -5.712 -6.619 10.875 1.00 95.94 106 SER A O 1
ATOM 822 N N . VAL A 1 107 ? -3.721 -6.222 11.828 1.00 97.31 107 VAL A N 1
ATOM 823 C CA . VAL A 1 107 ? -3.105 -5.638 10.634 1.00 97.31 107 VAL A CA 1
ATOM 824 C C . VAL A 1 107 ? -1.785 -6.351 10.385 1.00 97.31 107 VAL A C 1
ATOM 826 O O . VAL A 1 107 ? -0.932 -6.395 11.268 1.00 97.31 107 VAL A O 1
ATOM 829 N N . GLU A 1 108 ? -1.636 -6.931 9.198 1.00 96.00 108 GLU A N 1
ATOM 830 C CA . GLU A 1 108 ? -0.460 -7.709 8.806 1.00 96.00 108 GLU A CA 1
ATOM 831 C C . GLU A 1 108 ? 0.166 -7.119 7.546 1.00 96.00 108 GLU A C 1
ATOM 833 O O . GLU A 1 108 ? -0.518 -6.924 6.544 1.00 96.00 108 GLU A O 1
ATOM 838 N N . GLU A 1 109 ? 1.470 -6.859 7.569 1.00 95.50 109 GLU A N 1
ATOM 839 C CA . GLU A 1 109 ? 2.205 -6.483 6.362 1.00 95.50 109 GLU A CA 1
ATOM 840 C C . GLU A 1 109 ? 2.456 -7.713 5.479 1.00 95.50 109 GLU A C 1
ATOM 842 O O . GLU A 1 109 ? 2.862 -8.781 5.947 1.00 95.50 109 GLU A O 1
ATOM 847 N N . VAL A 1 110 ? 2.252 -7.562 4.172 1.00 96.62 110 VAL A N 1
ATOM 848 C CA . VAL A 1 110 ? 2.656 -8.555 3.181 1.00 96.62 110 VAL A CA 1
ATOM 849 C C . VAL A 1 110 ? 4.170 -8.475 3.002 1.00 96.62 110 VAL A C 1
ATOM 851 O O . VAL A 1 110 ? 4.685 -7.671 2.226 1.00 96.62 110 VAL A O 1
ATOM 854 N N . ALA A 1 111 ? 4.883 -9.339 3.723 1.00 94.38 111 ALA A N 1
ATOM 855 C CA . ALA A 1 111 ? 6.339 -9.402 3.685 1.00 94.38 111 ALA A CA 1
ATOM 856 C C . ALA A 1 111 ? 6.883 -9.546 2.250 1.00 94.38 111 ALA A C 1
ATOM 858 O O . ALA A 1 111 ? 6.436 -10.401 1.480 1.00 94.38 111 ALA A O 1
ATOM 859 N N . GLY A 1 112 ? 7.877 -8.721 1.911 1.00 94.62 112 GLY A N 1
ATOM 860 C CA . GLY A 1 112 ? 8.547 -8.747 0.608 1.00 94.62 112 GLY A CA 1
ATOM 861 C C . GLY A 1 112 ? 7.727 -8.164 -0.547 1.00 94.62 112 GLY A C 1
ATOM 862 O O . GLY A 1 112 ? 8.083 -8.390 -1.703 1.00 94.62 112 GLY A O 1
ATOM 863 N N . PHE A 1 113 ? 6.641 -7.433 -0.267 1.00 96.19 113 PHE A N 1
ATOM 864 C CA . PHE A 1 113 ? 5.817 -6.808 -1.304 1.00 96.19 113 PHE A CA 1
ATOM 865 C C . PHE A 1 113 ? 6.637 -5.879 -2.217 1.00 96.19 113 PHE A C 1
ATOM 867 O O . PHE A 1 113 ? 6.645 -6.083 -3.431 1.00 96.19 113 PHE A O 1
ATOM 874 N N . ASP A 1 114 ? 7.379 -4.925 -1.640 1.00 94.12 114 ASP A N 1
ATOM 875 C CA . ASP A 1 114 ? 8.231 -3.991 -2.393 1.00 94.12 114 ASP A CA 1
ATOM 876 C C . ASP A 1 114 ? 9.303 -4.725 -3.211 1.00 94.12 114 ASP A C 1
ATOM 878 O O . ASP A 1 114 ? 9.496 -4.467 -4.398 1.00 94.12 114 ASP A O 1
ATOM 882 N N . ASP A 1 115 ? 9.964 -5.708 -2.595 1.00 95.19 115 ASP A N 1
ATOM 883 C CA . ASP A 1 115 ? 10.992 -6.513 -3.256 1.00 95.19 115 ASP A CA 1
ATOM 884 C C . ASP A 1 115 ? 10.424 -7.282 -4.453 1.00 95.19 115 ASP A C 1
ATOM 886 O O . ASP A 1 115 ? 11.054 -7.352 -5.508 1.00 95.19 115 ASP A O 1
ATOM 890 N N . GLY A 1 116 ? 9.228 -7.859 -4.308 1.00 96.12 116 GLY A N 1
ATOM 891 C CA . GLY A 1 116 ? 8.542 -8.577 -5.378 1.00 96.12 116 GLY A CA 1
ATOM 892 C C . GLY A 1 116 ? 8.142 -7.661 -6.534 1.00 96.12 116 GLY A C 1
ATOM 893 O O . GLY A 1 116 ? 8.358 -8.019 -7.697 1.00 96.12 116 GLY A O 1
ATOM 894 N N . LEU A 1 117 ? 7.622 -6.472 -6.214 1.00 95.38 117 LEU A N 1
ATOM 895 C CA . LEU A 1 117 ? 7.262 -5.437 -7.181 1.00 95.38 117 LEU A CA 1
ATOM 896 C C . LEU A 1 117 ? 8.479 -5.047 -8.028 1.00 95.38 117 LEU A C 1
ATOM 898 O O . LEU A 1 117 ? 8.449 -5.129 -9.261 1.00 95.38 117 LEU A O 1
ATOM 902 N N . TRP A 1 118 ? 9.574 -4.683 -7.361 1.00 93.38 118 TRP A N 1
ATOM 903 C CA . TRP A 1 118 ? 10.788 -4.227 -8.025 1.00 93.38 118 TRP A CA 1
ATOM 904 C C . TRP A 1 118 ? 11.541 -5.344 -8.736 1.00 93.38 118 TRP A C 1
ATOM 906 O O . TRP A 1 118 ? 12.059 -5.114 -9.823 1.00 93.38 118 TRP A O 1
ATOM 916 N N . LYS A 1 119 ? 11.543 -6.576 -8.215 1.00 95.12 119 LYS A N 1
ATOM 917 C CA . LYS A 1 119 ? 12.139 -7.726 -8.911 1.00 95.12 119 LYS A CA 1
ATOM 918 C C . LYS A 1 119 ? 11.481 -7.974 -10.269 1.00 95.12 119 LYS A C 1
ATOM 920 O O . LYS A 1 119 ? 12.176 -8.288 -11.236 1.00 95.12 119 LYS A O 1
ATOM 925 N N . LEU A 1 120 ? 10.154 -7.838 -10.358 1.00 94.88 120 LEU A N 1
ATOM 926 C CA . LEU A 1 120 ? 9.447 -7.955 -11.633 1.00 94.88 120 LEU A CA 1
ATOM 927 C C . LEU A 1 120 ? 9.795 -6.790 -12.572 1.00 94.88 120 LEU A C 1
ATOM 929 O O . LEU A 1 120 ? 10.077 -7.022 -13.748 1.00 94.88 120 LEU A O 1
ATOM 933 N N . ALA A 1 121 ? 9.786 -5.554 -12.064 1.00 91.69 121 ALA A N 1
ATOM 934 C CA . ALA A 1 121 ? 10.119 -4.364 -12.847 1.00 91.69 121 ALA A CA 1
ATOM 935 C C . ALA A 1 121 ? 11.560 -4.406 -13.386 1.00 91.69 121 ALA A C 1
ATOM 937 O O . ALA A 1 121 ? 11.775 -4.178 -14.578 1.00 91.69 121 ALA A O 1
ATOM 938 N N . ASP A 1 122 ? 12.525 -4.786 -12.548 1.00 91.94 122 ASP A N 1
ATOM 939 C CA . ASP A 1 122 ? 13.941 -4.908 -12.897 1.00 91.94 122 ASP A CA 1
ATOM 940 C C . ASP A 1 122 ? 14.174 -5.953 -13.994 1.00 91.94 122 ASP A C 1
ATOM 942 O O . ASP A 1 122 ? 15.044 -5.766 -14.849 1.00 91.94 122 ASP A O 1
ATOM 946 N N . ALA A 1 123 ? 13.405 -7.045 -13.992 1.00 91.88 123 ALA A N 1
ATOM 947 C CA . ALA A 1 123 ? 13.541 -8.123 -14.967 1.00 91.88 123 ALA A CA 1
ATOM 948 C C . ALA A 1 123 ? 12.904 -7.802 -16.329 1.00 91.88 123 ALA A C 1
ATOM 950 O O . ALA A 1 123 ? 13.370 -8.304 -17.351 1.00 91.88 123 ALA A O 1
ATOM 951 N N . ALA A 1 124 ? 11.838 -6.998 -16.352 1.00 88.88 124 ALA A N 1
ATOM 952 C CA . ALA A 1 124 ? 10.960 -6.878 -17.518 1.00 88.88 124 ALA A CA 1
ATOM 953 C C . ALA A 1 124 ? 10.794 -5.450 -18.062 1.00 88.88 124 ALA A C 1
ATOM 955 O O . ALA A 1 124 ? 10.202 -5.272 -19.125 1.00 88.88 124 ALA A O 1
ATOM 956 N N . SER A 1 125 ? 11.322 -4.436 -17.376 1.00 87.19 125 SER A N 1
ATOM 957 C CA . SER A 1 125 ? 11.221 -3.036 -17.791 1.00 87.19 125 SER A CA 1
ATOM 958 C C . SER A 1 125 ? 12.579 -2.321 -17.750 1.00 87.19 125 SER A C 1
ATOM 960 O O . SER A 1 125 ? 13.510 -2.791 -17.088 1.00 87.19 125 SER A O 1
ATOM 962 N N . PRO A 1 126 ? 12.728 -1.174 -18.434 1.00 85.81 126 PRO A N 1
ATOM 963 C CA . PRO A 1 126 ? 13.904 -0.319 -18.284 1.00 85.81 126 PRO A CA 1
ATOM 964 C C . PRO A 1 126 ? 13.998 0.370 -16.915 1.00 85.81 126 PRO A C 1
ATOM 966 O O . PRO A 1 126 ? 15.092 0.783 -16.543 1.00 85.81 126 PRO A O 1
ATOM 969 N N . LEU A 1 127 ? 12.890 0.480 -16.170 1.00 85.50 127 LEU A N 1
ATOM 970 C CA . LEU A 1 127 ? 12.885 1.032 -14.815 1.00 85.50 127 LEU A CA 1
ATOM 971 C C . LEU A 1 127 ? 13.669 0.103 -13.893 1.00 85.50 127 LEU A C 1
ATOM 973 O O . LEU A 1 127 ? 13.503 -1.119 -13.972 1.00 85.50 127 LEU A O 1
ATOM 977 N N . LYS A 1 128 ? 14.519 0.678 -13.037 1.00 86.00 128 LYS A N 1
ATOM 978 C CA . LYS A 1 128 ? 15.320 -0.088 -12.084 1.00 86.00 128 LYS A CA 1
ATOM 979 C C . LYS A 1 128 ? 15.146 0.420 -10.669 1.00 86.00 128 LYS A C 1
ATOM 981 O O . LYS A 1 128 ? 15.212 1.623 -10.441 1.00 86.00 128 LYS A O 1
ATOM 986 N N . ARG A 1 129 ? 15.077 -0.501 -9.707 1.00 86.81 129 ARG A N 1
ATOM 987 C CA . ARG A 1 129 ? 15.032 -0.169 -8.275 1.00 86.81 129 ARG A CA 1
ATOM 988 C C . ARG A 1 129 ? 16.213 0.689 -7.828 1.00 86.81 129 ARG A C 1
ATOM 990 O O . ARG A 1 129 ? 16.071 1.578 -7.003 1.00 86.81 129 ARG A O 1
ATOM 997 N N . LYS A 1 130 ? 17.405 0.455 -8.380 1.00 85.00 130 LYS A N 1
ATOM 998 C CA . LYS A 1 130 ? 18.590 1.274 -8.062 1.00 85.00 130 LYS A CA 1
ATOM 999 C C . LYS A 1 130 ? 18.448 2.747 -8.482 1.00 85.00 130 LYS A C 1
ATOM 1001 O O . LYS A 1 130 ? 19.203 3.579 -8.000 1.00 85.00 130 LYS A O 1
ATOM 1006 N N . ASP A 1 131 ? 17.502 3.047 -9.372 1.00 78.56 131 ASP A N 1
ATOM 1007 C CA . ASP A 1 131 ? 17.233 4.374 -9.919 1.00 78.56 131 ASP A CA 1
ATOM 1008 C C . ASP A 1 131 ? 15.942 4.957 -9.305 1.00 78.56 131 ASP A C 1
ATOM 1010 O O . ASP A 1 131 ? 15.234 5.732 -9.945 1.00 78.56 131 ASP A O 1
ATOM 1014 N N . LEU A 1 132 ? 15.607 4.581 -8.064 1.00 73.50 132 LEU A N 1
ATOM 1015 C CA . LEU A 1 132 ? 14.428 5.044 -7.316 1.00 73.50 132 LEU A CA 1
ATOM 1016 C C . LEU A 1 132 ? 14.325 6.577 -7.200 1.00 73.50 132 LEU A C 1
ATOM 1018 O O . LEU A 1 132 ? 13.236 7.115 -7.058 1.00 73.50 132 LEU A O 1
ATOM 1022 N N . TYR A 1 133 ? 15.428 7.313 -7.338 1.00 73.81 133 TYR A N 1
ATOM 1023 C CA . TYR A 1 133 ? 15.387 8.777 -7.437 1.00 73.81 133 TYR A CA 1
ATOM 1024 C C . TYR A 1 133 ? 14.639 9.272 -8.695 1.00 73.81 133 TYR A C 1
ATOM 1026 O O . TYR A 1 133 ? 14.052 10.349 -8.701 1.00 73.81 133 TYR A O 1
ATOM 1034 N N . HIS A 1 134 ? 14.649 8.483 -9.771 1.00 75.62 134 HIS A N 1
ATOM 1035 C CA . HIS A 1 134 ? 14.035 8.804 -11.061 1.00 75.62 134 HIS A CA 1
ATOM 1036 C C . HIS A 1 134 ? 12.847 7.904 -11.405 1.00 75.62 134 HIS A C 1
ATOM 1038 O O . HIS A 1 134 ? 12.286 8.043 -12.492 1.00 75.62 134 HIS A O 1
ATOM 1044 N N . THR A 1 135 ? 12.492 6.961 -10.530 1.00 79.50 135 THR A N 1
ATOM 1045 C CA . THR A 1 135 ? 11.475 5.943 -10.794 1.00 79.50 135 THR A CA 1
ATOM 1046 C C . THR A 1 135 ? 10.650 5.666 -9.540 1.00 79.50 135 THR A C 1
ATOM 1048 O O . THR A 1 135 ? 11.167 5.670 -8.429 1.00 79.50 135 THR A O 1
ATOM 1051 N N . GLY A 1 136 ? 9.356 5.403 -9.690 1.00 85.56 136 GLY A N 1
ATOM 1052 C CA . GLY A 1 136 ? 8.504 5.106 -8.543 1.00 85.56 136 GLY A CA 1
ATOM 1053 C C . GLY A 1 136 ? 7.067 4.794 -8.922 1.00 85.56 136 GLY A C 1
ATOM 1054 O O . GLY A 1 136 ? 6.694 4.817 -10.096 1.00 85.56 136 GLY A O 1
ATOM 1055 N N . VAL A 1 137 ? 6.247 4.507 -7.912 1.00 87.69 137 VAL A N 1
ATOM 1056 C CA . VAL A 1 137 ? 4.805 4.341 -8.103 1.00 87.69 137 VAL A CA 1
ATOM 1057 C C . VAL A 1 137 ? 4.176 5.703 -8.366 1.00 87.69 137 VAL A C 1
ATOM 1059 O O . VAL A 1 137 ? 4.160 6.566 -7.492 1.00 87.69 137 VAL A O 1
ATOM 1062 N N . SER A 1 138 ? 3.624 5.881 -9.563 1.00 86.31 138 SER A N 1
ATOM 1063 C CA . SER A 1 138 ? 2.873 7.088 -9.919 1.00 86.31 138 SER A CA 1
ATOM 1064 C C . SER A 1 138 ? 1.379 6.940 -9.666 1.00 86.31 138 SER A C 1
ATOM 1066 O O . SER A 1 138 ? 0.704 7.936 -9.413 1.00 86.31 138 SER A O 1
ATOM 1068 N N . LEU A 1 139 ? 0.846 5.722 -9.784 1.00 87.69 139 LEU A N 1
ATOM 1069 C CA . LEU A 1 139 ? -0.567 5.437 -9.564 1.00 87.69 139 LEU A CA 1
ATOM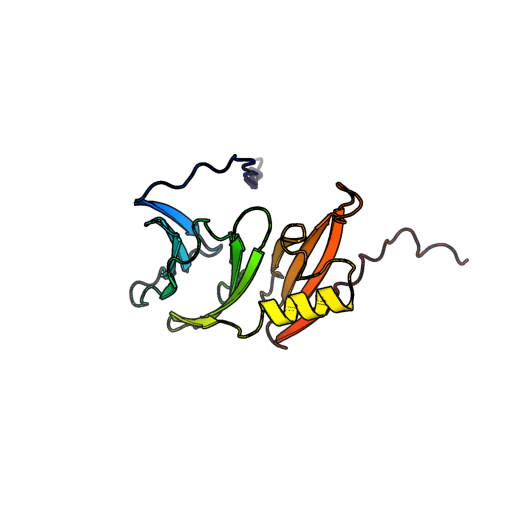 1070 C C . LEU A 1 139 ? -0.732 4.032 -8.992 1.00 87.69 139 LEU A C 1
ATOM 1072 O O . LEU A 1 139 ? -0.050 3.094 -9.404 1.00 87.69 139 LEU A O 1
ATOM 1076 N N . ALA A 1 140 ? -1.690 3.899 -8.083 1.00 93.75 140 ALA A N 1
ATOM 1077 C CA . ALA A 1 140 ? -2.195 2.629 -7.601 1.00 93.75 140 ALA A CA 1
ATOM 1078 C C . ALA A 1 140 ? -3.726 2.647 -7.658 1.00 93.75 140 ALA A C 1
ATOM 1080 O O . ALA A 1 140 ? -4.352 3.669 -7.365 1.00 93.75 140 ALA A O 1
ATOM 1081 N N . SER A 1 141 ? -4.332 1.534 -8.056 1.00 95.31 141 SER A N 1
ATOM 1082 C CA . SER A 1 141 ? -5.787 1.392 -8.081 1.00 95.31 141 SER A CA 1
ATOM 1083 C C . SER A 1 141 ? -6.205 -0.056 -7.888 1.00 95.31 141 SER A C 1
ATOM 1085 O O . SER A 1 141 ? -5.552 -0.971 -8.385 1.00 95.31 141 SER A O 1
ATOM 1087 N N . TRP A 1 142 ? -7.305 -0.264 -7.181 1.00 97.69 142 TRP A N 1
ATOM 1088 C CA . TRP A 1 142 ? -7.870 -1.585 -6.947 1.00 97.69 142 TRP A CA 1
ATOM 1089 C C . TRP A 1 142 ? -8.941 -1.925 -7.978 1.00 97.69 142 TRP A C 1
ATOM 1091 O O . TRP A 1 142 ? -9.695 -1.057 -8.425 1.00 97.69 142 TRP A O 1
ATOM 1101 N N . SER A 1 143 ? -9.047 -3.208 -8.310 1.00 97.12 143 SER A N 1
ATOM 1102 C CA . SER A 1 143 ? -10.228 -3.744 -8.977 1.00 97.12 143 SER A CA 1
ATOM 1103 C C . SER A 1 143 ? -11.468 -3.589 -8.095 1.00 97.12 143 SER A C 1
ATOM 1105 O O . SER A 1 143 ? -11.392 -3.551 -6.867 1.00 97.12 143 SER A O 1
ATOM 1107 N N . ALA A 1 144 ? -12.640 -3.533 -8.731 1.00 96.19 144 ALA A N 1
ATOM 1108 C CA . ALA A 1 144 ? -13.913 -3.348 -8.035 1.00 96.19 144 ALA A CA 1
ATOM 1109 C C . ALA A 1 144 ? -14.235 -4.466 -7.023 1.00 96.19 144 ALA A C 1
ATOM 1111 O O . ALA A 1 144 ? -15.003 -4.247 -6.092 1.00 96.19 144 ALA A O 1
ATOM 1112 N N . ASP A 1 145 ? -13.659 -5.655 -7.202 1.00 97.00 145 ASP A N 1
ATOM 1113 C CA . ASP A 1 145 ? -13.818 -6.809 -6.315 1.00 97.00 145 ASP A CA 1
ATOM 1114 C C . ASP A 1 145 ? -12.732 -6.912 -5.224 1.00 97.00 145 ASP A C 1
ATOM 1116 O O . ASP A 1 145 ? -12.669 -7.927 -4.530 1.00 97.00 145 ASP A O 1
ATOM 1120 N N . SER A 1 146 ? -11.860 -5.903 -5.093 1.00 97.56 146 SER A N 1
ATOM 1121 C CA . SER A 1 146 ? -10.694 -5.887 -4.194 1.00 97.56 146 SER A CA 1
ATOM 1122 C C . SER A 1 146 ? -9.667 -7.007 -4.413 1.00 97.56 146 SER A C 1
ATOM 1124 O O . SER A 1 146 ? -8.758 -7.173 -3.597 1.00 97.56 146 SER A O 1
ATOM 1126 N N . SER A 1 147 ? -9.779 -7.810 -5.473 1.00 97.25 147 SER A N 1
ATOM 1127 C CA . SER A 1 147 ? -8.924 -8.990 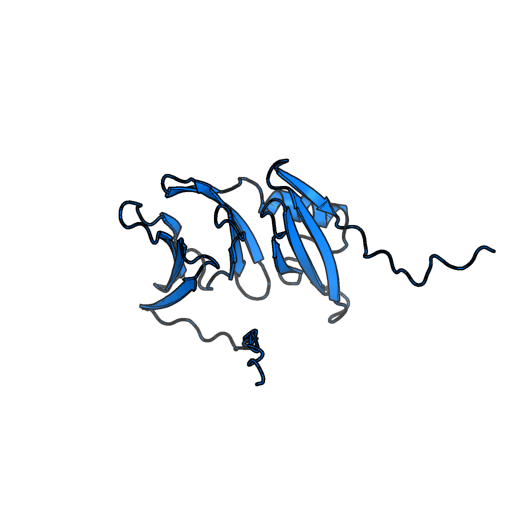-5.644 1.00 97.25 147 SER A CA 1
ATOM 1128 C C . SER A 1 147 ? -7.568 -8.670 -6.272 1.00 97.25 147 SER A C 1
ATOM 1130 O O . SER A 1 147 ? -6.597 -9.398 -6.039 1.00 97.25 147 SER A O 1
ATOM 1132 N N . THR A 1 148 ? -7.474 -7.577 -7.035 1.00 97.62 148 THR A N 1
ATOM 1133 C CA . THR A 1 148 ? -6.251 -7.179 -7.728 1.00 97.62 148 THR A CA 1
ATOM 1134 C C . THR A 1 148 ? -5.916 -5.711 -7.517 1.00 97.62 148 THR A C 1
ATOM 1136 O O . THR A 1 148 ? -6.775 -4.834 -7.590 1.00 97.62 148 THR A O 1
ATOM 1139 N N . LEU A 1 149 ? -4.629 -5.445 -7.324 1.00 98.00 149 LEU A N 1
ATOM 1140 C CA . LEU A 1 149 ? -4.056 -4.109 -7.236 1.00 98.00 149 LEU A CA 1
ATOM 1141 C C . LEU A 1 149 ? -3.264 -3.823 -8.516 1.00 98.00 149 LEU A C 1
ATOM 1143 O O . LEU A 1 149 ? -2.311 -4.531 -8.832 1.00 98.00 149 LEU A O 1
ATOM 1147 N N . HIS A 1 150 ? -3.660 -2.787 -9.245 1.00 97.06 150 HIS A N 1
ATOM 1148 C CA . HIS A 1 150 ? -2.972 -2.277 -10.426 1.00 97.06 150 HIS A CA 1
ATOM 1149 C C . HIS A 1 150 ? -2.019 -1.161 -10.007 1.00 97.06 150 HIS A C 1
ATOM 1151 O O . HIS A 1 150 ? -2.420 -0.214 -9.326 1.00 97.06 150 HIS A O 1
ATOM 1157 N N . ILE A 1 151 ? -0.763 -1.270 -10.425 1.00 95.19 151 ILE A N 1
ATOM 1158 C CA . ILE A 1 151 ? 0.328 -0.368 -10.071 1.00 95.19 151 ILE A CA 1
ATOM 1159 C C . ILE A 1 151 ? 0.955 0.140 -11.362 1.00 95.19 151 ILE A C 1
ATOM 1161 O O . ILE A 1 151 ? 1.397 -0.643 -12.203 1.00 95.19 151 ILE A O 1
ATOM 1165 N N . LEU A 1 152 ? 1.017 1.459 -11.503 1.00 91.88 152 LEU A N 1
ATOM 1166 C CA . LEU A 1 152 ? 1.767 2.124 -12.556 1.00 91.88 152 LEU A CA 1
ATOM 1167 C C . LEU A 1 152 ? 3.088 2.619 -11.976 1.00 91.88 152 LEU A C 1
ATOM 1169 O O . LEU A 1 152 ? 3.110 3.535 -11.148 1.00 91.88 152 LEU A O 1
ATOM 1173 N N . LEU A 1 153 ? 4.180 2.028 -12.447 1.00 90.06 153 LEU A N 1
ATOM 1174 C CA . LEU A 1 153 ? 5.512 2.572 -12.260 1.00 90.06 153 LEU A CA 1
ATOM 1175 C C . LEU A 1 153 ? 5.789 3.584 -13.366 1.00 90.06 153 LEU A C 1
ATOM 1177 O O . LEU A 1 153 ? 5.603 3.283 -14.546 1.00 90.06 153 LEU A O 1
ATOM 1181 N N . CYS A 1 154 ? 6.259 4.762 -12.976 1.00 87.50 154 CYS A N 1
ATOM 1182 C CA . CYS A 1 154 ? 6.749 5.772 -13.899 1.00 87.50 154 CYS A CA 1
ATOM 1183 C C . CYS A 1 154 ? 8.201 6.093 -13.582 1.00 87.50 154 CYS A C 1
ATOM 1185 O O . CYS A 1 154 ? 8.626 6.033 -12.428 1.00 87.50 154 CYS A O 1
ATOM 1187 N N . GLY A 1 155 ? 8.942 6.504 -14.599 1.00 79.31 155 GLY A N 1
ATOM 1188 C CA . GLY A 1 155 ? 10.234 7.129 -14.402 1.00 79.31 155 GLY A CA 1
ATOM 1189 C C . GLY A 1 155 ? 10.735 7.850 -15.635 1.00 79.31 155 GLY A C 1
ATOM 1190 O O . GLY A 1 155 ? 10.121 7.787 -16.697 1.00 79.31 155 GLY A O 1
ATOM 1191 N N . SER A 1 156 ? 11.855 8.540 -15.489 1.00 69.44 156 SER A N 1
ATOM 1192 C CA . SER A 1 156 ? 12.580 9.144 -16.607 1.00 69.44 156 SER A CA 1
ATOM 1193 C C . SER A 1 156 ? 13.876 8.385 -16.847 1.00 69.44 156 SER A C 1
ATOM 1195 O O . SER A 1 156 ? 14.560 8.036 -15.885 1.00 69.44 156 SER A O 1
ATOM 1197 N N . ASP A 1 157 ? 14.254 8.178 -18.110 1.00 59.19 157 ASP A N 1
ATOM 1198 C CA . ASP A 1 157 ? 15.617 7.743 -18.423 1.00 59.19 157 ASP A CA 1
ATOM 1199 C C . ASP A 1 157 ? 16.603 8.781 -17.859 1.00 59.19 157 ASP A C 1
ATOM 1201 O O . ASP A 1 157 ? 16.549 9.962 -18.211 1.00 59.19 157 ASP A O 1
ATOM 1205 N N . SER A 1 158 ? 17.511 8.353 -16.979 1.00 52.34 158 SER A N 1
ATOM 1206 C CA . SER A 1 158 ? 18.528 9.228 -16.385 1.00 52.34 158 SER A CA 1
ATOM 1207 C C . SER A 1 158 ? 19.472 9.839 -17.432 1.00 52.34 158 SER A C 1
ATOM 1209 O O . SER A 1 158 ? 20.139 10.833 -17.149 1.00 52.34 158 SER A O 1
ATOM 1211 N N . LYS A 1 159 ? 19.508 9.290 -18.656 1.00 53.62 159 LYS A N 1
ATOM 1212 C CA . LYS A 1 159 ? 20.281 9.812 -19.794 1.00 53.62 159 LYS A CA 1
ATOM 1213 C C . LYS A 1 159 ? 19.505 10.795 -20.671 1.00 53.62 159 LYS A C 1
ATOM 1215 O O . LYS A 1 159 ? 20.133 11.587 -21.371 1.00 53.62 159 LYS A O 1
ATOM 1220 N N . VAL A 1 160 ? 18.171 10.758 -20.653 1.00 51.34 160 VAL A N 1
ATOM 1221 C CA . VAL A 1 160 ? 17.300 11.653 -21.430 1.00 51.34 160 VAL A CA 1
ATOM 1222 C C . VAL A 1 160 ? 16.141 12.091 -20.538 1.00 51.34 160 VAL A C 1
ATOM 1224 O O . VAL A 1 160 ? 15.084 11.460 -20.491 1.00 51.34 160 VAL A O 1
ATOM 1227 N N . SER A 1 161 ? 16.353 13.195 -19.819 1.00 46.00 161 SER A N 1
ATOM 1228 C CA . SER A 1 161 ? 15.308 13.835 -19.016 1.00 46.00 161 SER A CA 1
ATOM 1229 C C . SER A 1 161 ? 14.043 14.059 -19.860 1.00 46.00 161 SER A C 1
ATOM 1231 O O . SER A 1 161 ? 14.117 14.600 -20.963 1.00 46.00 161 SER A O 1
ATOM 1233 N N . GLY A 1 162 ? 12.886 13.627 -19.349 1.00 48.22 162 GLY A N 1
ATOM 1234 C CA . GLY A 1 162 ? 11.571 13.887 -19.952 1.00 48.22 162 GLY A CA 1
ATOM 1235 C C . GLY A 1 162 ? 10.946 12.755 -20.779 1.00 48.22 162 GLY A C 1
ATOM 1236 O O . GLY A 1 162 ? 9.772 12.864 -21.126 1.00 48.22 162 GLY A O 1
ATOM 1237 N N . ALA A 1 163 ? 11.654 11.654 -21.060 1.00 53.78 163 ALA A N 1
ATOM 1238 C CA . ALA A 1 163 ? 11.031 10.462 -21.645 1.00 53.78 163 ALA A CA 1
ATOM 1239 C C . ALA A 1 163 ? 10.361 9.634 -20.535 1.00 53.78 163 ALA A C 1
ATOM 1241 O O . ALA A 1 163 ? 11.016 8.835 -19.869 1.00 53.78 163 ALA A O 1
ATOM 1242 N N . GLY A 1 164 ? 9.068 9.876 -20.298 1.00 70.81 164 GLY A N 1
ATOM 1243 C CA . GLY A 1 164 ? 8.273 9.128 -19.324 1.00 70.81 164 GLY A CA 1
ATOM 1244 C C . GLY A 1 164 ? 8.162 7.656 -19.721 1.00 70.81 164 GLY A C 1
ATOM 1245 O O . GLY A 1 164 ? 7.465 7.317 -20.675 1.00 70.81 164 GLY A O 1
ATOM 1246 N N . ILE A 1 165 ? 8.871 6.785 -19.010 1.00 82.69 165 ILE A N 1
ATOM 1247 C CA . ILE A 1 165 ? 8.742 5.335 -19.121 1.00 82.69 165 ILE A CA 1
ATOM 1248 C C . ILE A 1 165 ? 7.625 4.915 -18.176 1.00 82.69 165 ILE A C 1
ATOM 1250 O O . ILE A 1 165 ? 7.715 5.145 -16.972 1.00 82.69 165 ILE A O 1
ATOM 1254 N N . GLU A 1 166 ? 6.599 4.275 -18.723 1.00 88.38 166 GLU A N 1
ATOM 1255 C CA . GLU A 1 166 ? 5.510 3.670 -17.962 1.00 88.38 166 GLU A CA 1
ATOM 1256 C C . GLU A 1 166 ? 5.655 2.149 -17.948 1.00 88.38 166 GLU A C 1
ATOM 1258 O O . GLU A 1 166 ? 5.905 1.523 -18.982 1.00 88.38 166 GLU A O 1
ATOM 1263 N N . TYR A 1 167 ? 5.435 1.539 -16.788 1.00 90.44 167 TYR A N 1
ATOM 1264 C CA . TYR A 1 167 ? 5.357 0.093 -16.655 1.00 90.44 167 TYR A CA 1
ATOM 1265 C C . TYR A 1 167 ? 4.226 -0.300 -15.710 1.00 90.44 167 TYR A C 1
ATOM 1267 O O . TYR A 1 167 ? 4.155 0.164 -14.574 1.00 90.44 167 TYR A O 1
ATOM 1275 N N . ARG A 1 168 ? 3.319 -1.151 -16.196 1.00 94.00 168 ARG A N 1
ATOM 1276 C CA . ARG A 1 168 ? 2.104 -1.539 -15.476 1.00 94.00 168 ARG A CA 1
ATOM 1277 C C . ARG A 1 168 ? 2.233 -2.941 -14.906 1.00 94.00 168 ARG A C 1
ATOM 1279 O O . ARG A 1 168 ? 2.593 -3.889 -15.607 1.00 94.00 168 ARG A O 1
ATOM 1286 N N . ILE A 1 169 ? 1.922 -3.061 -13.624 1.00 95.50 169 ILE A N 1
ATOM 1287 C CA . ILE A 1 169 ? 2.019 -4.290 -12.847 1.00 95.50 169 ILE A CA 1
ATOM 1288 C C . ILE A 1 169 ? 0.670 -4.554 -12.189 1.00 95.50 169 ILE A C 1
ATOM 1290 O O . ILE A 1 169 ? 0.027 -3.645 -11.674 1.00 95.50 169 ILE A O 1
ATOM 1294 N N . ILE A 1 170 ? 0.263 -5.818 -12.176 1.00 97.31 170 ILE A N 1
ATOM 1295 C CA . ILE A 1 170 ? -0.888 -6.299 -11.419 1.00 97.31 170 ILE A CA 1
ATOM 1296 C C . ILE A 1 170 ? -0.368 -7.176 -10.287 1.00 97.31 170 ILE A C 1
ATOM 1298 O O . ILE A 1 170 ? 0.403 -8.110 -10.523 1.00 97.31 170 ILE A O 1
ATOM 1302 N N . TYR A 1 171 ? -0.824 -6.907 -9.072 1.00 98.25 171 TYR A N 1
ATOM 1303 C CA . TYR A 1 171 ? -0.675 -7.790 -7.928 1.00 98.25 171 TYR A CA 1
ATOM 1304 C C . TYR A 1 171 ? -1.997 -8.504 -7.645 1.00 98.25 171 TYR A C 1
ATOM 1306 O O . TYR A 1 171 ? -3.038 -7.869 -7.492 1.00 98.25 171 TYR A O 1
ATOM 1314 N N . ASP A 1 172 ? -1.950 -9.831 -7.584 1.00 97.62 172 ASP A N 1
ATOM 1315 C CA . ASP A 1 172 ? -3.087 -10.682 -7.236 1.00 97.62 172 ASP A CA 1
ATOM 1316 C C . ASP A 1 172 ? -3.068 -10.981 -5.737 1.00 97.62 172 ASP A C 1
ATOM 1318 O O . ASP A 1 172 ? -2.139 -11.626 -5.244 1.00 97.62 172 ASP A O 1
ATOM 1322 N N . LEU A 1 173 ? -4.086 -10.521 -5.007 1.00 96.19 173 LEU A N 1
ATOM 1323 C CA . LEU A 1 173 ? -4.113 -10.611 -3.549 1.00 96.19 173 LEU A CA 1
ATOM 1324 C C . LEU A 1 173 ? -4.209 -12.059 -3.055 1.00 96.19 173 LEU A C 1
ATOM 1326 O O . LEU A 1 173 ? -3.617 -12.414 -2.035 1.00 96.19 173 LEU A O 1
ATOM 1330 N N . LYS A 1 174 ? -4.943 -12.907 -3.785 1.00 94.75 174 LYS A N 1
ATOM 1331 C CA . LYS A 1 174 ? -5.177 -14.304 -3.409 1.00 94.75 174 LYS A CA 1
ATOM 1332 C C . LYS A 1 174 ? -3.963 -15.166 -3.725 1.00 94.75 174 LYS A C 1
ATOM 1334 O O . LYS A 1 174 ? -3.550 -15.965 -2.888 1.00 94.75 174 LYS A O 1
ATOM 1339 N N . ALA A 1 175 ? -3.410 -15.017 -4.927 1.00 95.81 175 ALA A N 1
ATOM 1340 C CA . ALA A 1 175 ? -2.226 -15.757 -5.344 1.00 95.81 175 ALA A CA 1
ATOM 1341 C C . ALA A 1 175 ? -0.941 -15.213 -4.702 1.00 95.81 175 ALA A C 1
ATOM 1343 O O . ALA A 1 175 ? 0.045 -15.940 -4.624 1.00 95.81 175 ALA A O 1
ATOM 1344 N N . LYS A 1 176 ? -0.958 -13.962 -4.220 1.00 95.88 176 LYS A N 1
ATOM 1345 C CA . LYS A 1 176 ? 0.207 -13.226 -3.707 1.00 95.88 176 LYS A CA 1
ATOM 1346 C C . LYS A 1 176 ? 1.337 -13.144 -4.733 1.00 95.88 176 LYS A C 1
ATOM 1348 O O . LYS A 1 176 ? 2.507 -13.357 -4.425 1.00 95.88 176 LYS A O 1
ATOM 1353 N N . THR A 1 177 ? 0.975 -12.858 -5.981 1.00 96.50 177 THR A N 1
ATOM 1354 C CA . THR A 1 177 ? 1.914 -12.829 -7.109 1.00 96.50 177 THR A CA 1
ATOM 1355 C C . THR A 1 177 ? 1.774 -11.559 -7.924 1.00 96.50 177 THR A C 1
ATOM 1357 O O . THR A 1 177 ? 0.659 -11.110 -8.192 1.00 96.50 177 THR A O 1
ATOM 1360 N N . PHE A 1 178 ? 2.909 -11.054 -8.402 1.00 97.25 178 PHE A N 1
ATOM 1361 C CA . PHE A 1 178 ? 2.969 -9.988 -9.393 1.00 97.25 178 PHE A CA 1
ATOM 1362 C C . PHE A 1 178 ? 2.980 -10.552 -10.817 1.00 97.25 178 PHE A C 1
ATOM 1364 O O . PHE A 1 178 ? 3.593 -11.586 -11.087 1.00 97.25 178 PHE A O 1
ATOM 1371 N N . ARG A 1 179 ? 2.349 -9.833 -11.743 1.00 95.88 179 ARG A N 1
ATOM 1372 C CA . ARG A 1 179 ? 2.426 -10.069 -13.190 1.00 95.88 179 ARG A CA 1
ATOM 1373 C C . ARG A 1 179 ? 2.427 -8.740 -13.935 1.00 95.88 179 ARG A C 1
ATOM 1375 O O . ARG A 1 179 ? 1.911 -7.749 -13.427 1.00 95.88 179 ARG A O 1
ATOM 1382 N N . HIS A 1 180 ? 2.998 -8.714 -15.134 1.00 92.81 180 HIS A N 1
ATOM 1383 C CA . HIS A 1 180 ? 2.879 -7.538 -15.991 1.00 92.81 180 HIS A CA 1
ATOM 1384 C C . HIS A 1 180 ? 1.433 -7.398 -16.469 1.00 92.81 180 HIS A C 1
ATOM 1386 O O . HIS A 1 180 ? 0.773 -8.392 -16.782 1.00 92.81 180 HIS A O 1
ATOM 1392 N N . GLU A 1 181 ? 0.943 -6.165 -16.528 1.00 87.69 181 GLU A N 1
ATOM 1393 C CA . GLU A 1 181 ? -0.296 -5.884 -17.240 1.00 87.69 181 GLU A CA 1
ATOM 1394 C C . GLU A 1 181 ? 0.011 -5.884 -18.743 1.00 87.69 181 GLU A C 1
ATOM 1396 O O . GLU A 1 181 ? 0.923 -5.170 -19.177 1.00 87.69 181 GLU A O 1
ATOM 1401 N N . PRO A 1 182 ? -0.697 -6.682 -19.561 1.00 75.88 182 PRO A N 1
ATOM 1402 C CA . PRO A 1 182 ? -0.536 -6.619 -21.005 1.00 75.88 182 PRO A CA 1
ATOM 1403 C C . PRO A 1 182 ? -0.792 -5.193 -21.492 1.00 75.88 182 PRO A C 1
ATOM 1405 O O . PRO A 1 182 ? -1.703 -4.520 -21.003 1.00 75.88 182 PRO A O 1
ATOM 1408 N N . ALA A 1 183 ? -0.020 -4.736 -22.480 1.00 67.00 183 ALA A N 1
ATOM 1409 C CA . ALA A 1 183 ? -0.317 -3.467 -23.129 1.00 67.00 183 ALA A CA 1
ATOM 1410 C C . ALA A 1 183 ? -1.787 -3.470 -23.592 1.00 67.00 183 ALA A C 1
ATOM 1412 O O . ALA A 1 183 ? -2.253 -4.499 -24.096 1.00 67.00 183 ALA A O 1
ATOM 1413 N N . PRO A 1 184 ? -2.525 -2.357 -23.431 1.00 61.69 184 PRO A N 1
ATOM 1414 C CA . PRO A 1 184 ? -3.900 -2.290 -23.898 1.00 61.69 184 PRO A CA 1
ATOM 1415 C C . PRO A 1 184 ? -3.927 -2.670 -25.379 1.00 61.69 184 PRO A C 1
ATOM 1417 O O . PRO A 1 184 ? -3.224 -2.070 -26.198 1.00 61.69 184 PRO A O 1
ATOM 1420 N N . VAL A 1 185 ? -4.695 -3.713 -25.713 1.00 53.34 185 VAL A N 1
ATOM 1421 C CA . VAL A 1 185 ? -4.862 -4.160 -27.097 1.00 53.34 185 VAL A CA 1
ATOM 1422 C C . VAL A 1 185 ? -5.477 -2.997 -27.848 1.00 53.34 185 VAL A C 1
ATOM 1424 O O . VAL A 1 185 ? -6.617 -2.627 -27.591 1.00 53.34 185 VAL A O 1
ATOM 1427 N N . ASN A 1 186 ? -4.704 -2.386 -28.739 1.00 45.34 186 ASN A N 1
ATOM 1428 C CA . ASN A 1 186 ? -5.177 -1.267 -29.528 1.00 45.34 186 ASN A CA 1
ATOM 1429 C C . ASN A 1 186 ? -6.191 -1.823 -30.547 1.00 45.34 186 ASN A C 1
ATOM 1431 O O . ASN A 1 186 ? -5.775 -2.534 -31.470 1.00 45.34 186 ASN A O 1
ATOM 1435 N N . PRO A 1 187 ? -7.506 -1.557 -30.411 1.00 47.84 187 PRO A N 1
ATOM 1436 C CA . PRO A 1 187 ? -8.517 -2.170 -31.276 1.00 47.84 187 PRO A CA 1
ATOM 1437 C C . PRO A 1 187 ? -8.375 -1.731 -32.743 1.00 47.84 187 PRO A C 1
ATOM 1439 O O . PRO A 1 187 ? -8.927 -2.362 -33.634 1.00 47.84 187 PRO A O 1
ATOM 1442 N N . ALA A 1 188 ? -7.579 -0.693 -33.016 1.00 51.38 188 ALA A N 1
AT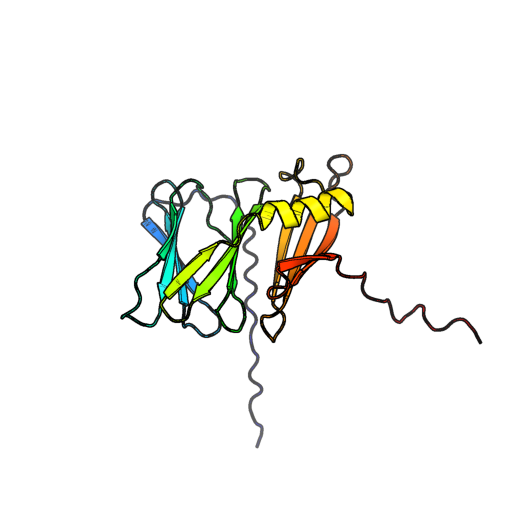OM 1443 C CA . ALA A 1 188 ? -7.327 -0.161 -34.351 1.00 51.38 188 ALA A CA 1
ATOM 1444 C C . ALA A 1 188 ? -6.367 -1.000 -35.228 1.00 51.38 188 ALA A C 1
ATOM 1446 O O . ALA A 1 188 ? -6.090 -0.602 -36.356 1.00 51.38 188 ALA A O 1
ATOM 1447 N N . LYS A 1 189 ? -5.832 -2.135 -34.746 1.00 43.56 189 LYS A N 1
ATOM 1448 C CA . LYS A 1 189 ? -4.929 -3.007 -35.532 1.00 43.56 189 LYS A CA 1
ATOM 1449 C C . LYS A 1 189 ? -5.459 -4.419 -35.817 1.00 43.56 189 LYS A C 1
ATOM 1451 O O . LYS A 1 189 ? -4.719 -5.219 -36.379 1.00 43.56 189 LYS A O 1
ATOM 1456 N N . SER A 1 190 ? -6.712 -4.745 -35.485 1.00 43.75 190 SER A N 1
ATOM 1457 C CA . SER A 1 190 ? -7.286 -6.073 -35.789 1.00 43.75 190 SER A CA 1
ATOM 1458 C C . SER A 1 190 ? -8.033 -6.165 -37.126 1.00 43.75 190 SER A C 1
ATOM 1460 O O . SER A 1 190 ? -8.541 -7.231 -37.461 1.00 43.75 190 SER A O 1
ATOM 1462 N N . SER A 1 191 ? -8.068 -5.099 -37.930 1.00 43.72 191 SER A N 1
ATOM 1463 C CA . SER A 1 191 ? -8.740 -5.087 -39.235 1.00 43.72 191 SER A CA 1
ATOM 1464 C C . SER A 1 191 ? -7.782 -4.732 -40.375 1.00 43.72 191 SER A C 1
ATOM 1466 O O . SER A 1 191 ? -7.876 -3.666 -40.974 1.00 43.72 191 SER A O 1
ATOM 1468 N N . SER A 1 192 ? -6.854 -5.639 -40.683 1.00 45.19 192 SER A N 1
ATOM 1469 C CA . SER A 1 192 ? -6.284 -5.762 -42.033 1.00 45.19 192 SER A CA 1
ATOM 1470 C C . SER A 1 192 ? -5.871 -7.212 -42.281 1.00 45.19 192 SER A C 1
ATOM 1472 O O . SER A 1 192 ? -4.708 -7.578 -42.142 1.00 45.19 192 SER A O 1
ATOM 1474 N N . ASN A 1 193 ? -6.860 -8.055 -42.556 1.00 42.69 193 ASN A N 1
ATOM 1475 C CA . ASN A 1 193 ? -6.699 -9.280 -43.335 1.00 42.69 193 ASN A CA 1
ATOM 1476 C C . ASN A 1 193 ? -8.094 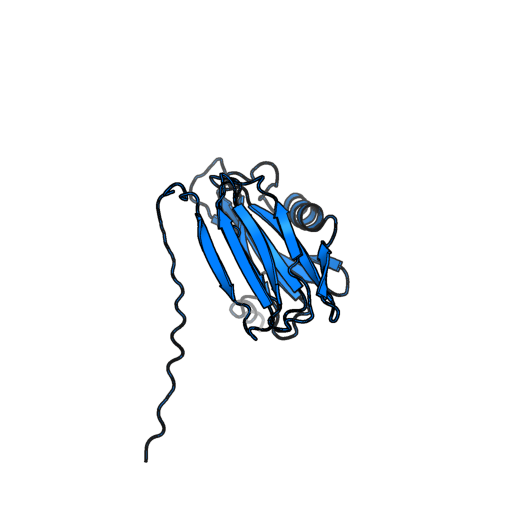-9.754 -43.745 1.00 42.69 193 ASN A C 1
ATOM 1478 O O . ASN A 1 193 ? -8.664 -10.630 -43.100 1.00 42.69 193 ASN A O 1
ATOM 1482 N N . GLN A 1 194 ? -8.638 -9.120 -44.782 1.00 39.50 194 GLN A N 1
ATOM 1483 C CA . GLN A 1 194 ? -9.522 -9.723 -45.780 1.00 39.50 194 GLN A CA 1
ATOM 1484 C C . GLN A 1 194 ? -9.291 -9.000 -47.103 1.00 39.50 194 GLN A C 1
ATOM 1486 O O . GLN A 1 194 ? -9.149 -7.757 -47.059 1.00 39.50 194 GLN A O 1
#

Radius of gyration: 19.18 Å; chains: 1; bounding box: 61×39×66 Å

Secondary structure (DSSP, 8-state):
-------------------PPPPTT-EEEEE-TTSSEEEEEEESSSEEEEEEESSTTSPPEEEEES--SSPEEEEE-TTSSEEEEEEE-SSS-EEEEEEEE-TTS-EEE-TTHHHHHHHHHHHHSS--GGGTTTEEEEEEEE-TTSSEEEEEEEEE-TTSTT-EEEEEEEEETTTTEEEEPPPP--GGGS----

Foldseek 3Di:
DDDDDPDPDDPPPPPPDDPPQDDAQDWDWAADPVRQKIWIWGDDVFTWIWIDGPPPVADIDTPDPGPASDDWDWDAQNVRQKIWTWDDRPQFATAIWIWGADPRRDIDIPPCLRVQVQVQCCVPHPDHNVVRNFKDFPDWHADNVNQKIKTWMWGADPVDPPPIDIWIWIAGPVVRHIDGDPDPPPPVPPPDDD